Protein AF-A0A934K2W3-F1 (afdb_monomer)

Sequence (192 aa):
MRDPTRTVLVVTGRPHAWALLRDRLDPALLQVAWTLPASLESAVRAALPWALAGDVPTLPEGACEPMRGRLVAVHWVGAPSPGLPTQPRRHADWGDLLAALSNGLRACVGGLRLAPAHGLQLPGGRFMQQTAPLEALLGAHPEGLELEGSGNRPATTTRRLETLLAKTGAPVGVVREGRRLRLVERSDAGPG

Foldseek 3Di:
DDDFFAEEEEEEPDCVLQVVLQVQADLQRGHYHYDYLQCQQVVCVVPNHQEYEYADQEHPPCSQVVCAQAQHAYEYEDHDYPPHQWDYDYDVDSVRVSVLQNCLQQFAALNWHRHTRHFIQAPPRDTDHPCSRVSSQSSNPPQAIFGDDDSHDQVVSQVVNQVVVVVRPGQWHWDDDPRGIHIHRNDPPDPD

Radius of gyration: 16.25 Å; Cα contacts (8 Å, |Δi|>4): 383; chains: 1; bounding box: 40×36×53 Å

Nearest PDB structures (foldseek):
  5tw7-assembly3_F  TM=6.866E-01  e=3.349E-02  Neisseria gonorrhoeae
  5tw7-assembly3_C  TM=6.788E-01  e=6.562E-02  Neisseria gonorrhoeae
  2vxo-assembly1_B  TM=6.048E-01  e=2.519E-01  Homo sapiens
  8hx9-assembly1_B  TM=5.528E-01  e=1.856E-01  Streptomyces venezuelae
  3d8u-assembly1_A  TM=5.771E-01  e=8.051E-01  Vibrio parahaemolyticus

pLDDT: mean 89.83, std 11.37, range [35.78, 97.62]

Mean predicted aligned error: 4.81 Å

Organism: NCBI:txid3127016

Solvent-accessible surface area (backbone atoms only — not comparable to full-atom values): 10433 Å² total; per-residue (Å²): 136,84,83,72,59,32,24,37,37,28,34,42,95,54,70,65,62,46,51,55,47,51,76,69,51,63,70,62,47,30,46,66,44,74,36,43,54,91,43,35,39,63,51,42,71,76,48,73,49,39,25,41,37,35,58,46,67,67,60,55,88,69,38,42,54,88,44,58,55,45,64,43,38,34,39,21,30,59,60,69,32,78,76,53,42,23,61,61,47,70,24,89,38,72,66,56,45,45,50,50,52,52,48,10,62,65,34,68,50,45,57,35,30,65,25,66,28,52,33,31,26,29,59,92,76,44,78,44,72,94,33,60,60,58,50,22,33,43,40,29,47,83,82,25,47,34,63,36,72,85,66,42,53,59,69,61,55,48,52,52,50,48,60,53,40,67,73,57,75,40,47,45,44,75,48,73,62,88,54,30,39,30,69,41,61,49,76,80,80,65,89,126

Secondary structure (DSSP, 8-state):
-PPPPPEEEEE-S-HHHHHHHHHHS-TTT-EEEEE-GGGHHHHHHHS--SEEEE--S---TTTTGGGTTS--EEEEESSPPTT-SBPPEEESSHHHHHHHHHHHHH--BTTBEEPSSSSEEPGGG-EE-S-HHHHHHHHTTTT-EEBPSTT--HHHHHHHHHHHHHHH--SEEEEEETTEEEEEE-------

Structure (mmCIF, N/CA/C/O backbone):
data_AF-A0A934K2W3-F1
#
_entry.id   AF-A0A934K2W3-F1
#
loop_
_atom_site.group_PDB
_atom_site.id
_atom_site.type_symbol
_atom_site.label_atom_id
_atom_site.label_alt_id
_atom_site.label_comp_id
_atom_site.label_asym_id
_atom_site.label_entity_id
_atom_site.label_seq_id
_atom_site.pdbx_PDB_ins_code
_atom_site.Cartn_x
_atom_site.Cartn_y
_atom_site.Cartn_z
_atom_site.occupancy
_atom_site.B_iso_or_equiv
_atom_site.auth_seq_id
_atom_site.auth_comp_id
_atom_site.auth_asym_id
_atom_site.auth_atom_id
_atom_site.pdbx_PDB_model_num
ATOM 1 N N . MET A 1 1 ? 0.422 21.984 6.540 1.00 40.50 1 MET A N 1
ATOM 2 C CA . MET A 1 1 ? 1.025 21.106 5.513 1.00 40.50 1 MET A CA 1
ATOM 3 C C . MET A 1 1 ? 0.124 19.881 5.406 1.00 40.50 1 MET A C 1
ATOM 5 O O . MET A 1 1 ? -0.095 19.259 6.435 1.00 40.50 1 MET A O 1
ATOM 9 N N . ARG A 1 2 ? -0.528 19.639 4.257 1.00 45.50 2 ARG A N 1
ATOM 10 C CA . ARG A 1 2 ? -1.418 18.474 4.062 1.00 45.50 2 ARG A CA 1
ATOM 11 C C . ARG A 1 2 ? -0.566 17.205 4.016 1.00 45.50 2 ARG A C 1
ATOM 13 O O . ARG A 1 2 ? 0.465 17.216 3.350 1.00 45.50 2 ARG A O 1
ATOM 20 N N . ASP A 1 3 ? -1.000 16.150 4.693 1.00 57.03 3 ASP A N 1
ATOM 21 C CA . ASP A 1 3 ? -0.414 14.825 4.504 1.00 57.03 3 ASP A CA 1
ATOM 22 C C . ASP A 1 3 ? -0.674 14.373 3.049 1.00 57.03 3 ASP A C 1
ATOM 24 O O . ASP A 1 3 ? -1.771 14.599 2.518 1.00 57.03 3 ASP A O 1
ATOM 28 N N . PRO A 1 4 ? 0.333 13.813 2.357 1.00 72.88 4 PRO A N 1
ATOM 29 C CA . PRO A 1 4 ? 0.187 13.397 0.970 1.00 72.88 4 PRO A CA 1
ATOM 30 C C . PRO A 1 4 ? -0.765 12.200 0.860 1.00 72.88 4 PRO A C 1
ATOM 32 O O . PRO A 1 4 ? -0.759 11.303 1.703 1.00 72.88 4 PRO A O 1
ATOM 35 N N . THR A 1 5 ? -1.564 12.168 -0.208 1.00 85.81 5 THR A N 1
ATOM 36 C CA . THR A 1 5 ? -2.429 11.029 -0.545 1.00 85.81 5 THR A CA 1
ATOM 37 C C . THR A 1 5 ? -1.614 9.735 -0.629 1.00 85.81 5 THR A C 1
ATOM 39 O O . THR A 1 5 ? -0.527 9.709 -1.222 1.00 85.81 5 THR A O 1
ATOM 42 N N . ARG A 1 6 ? -2.146 8.639 -0.068 1.00 93.19 6 ARG A N 1
ATOM 43 C CA . ARG A 1 6 ? -1.561 7.299 -0.190 1.00 93.19 6 ARG A CA 1
ATOM 44 C C . ARG A 1 6 ? -1.270 6.990 -1.647 1.00 93.19 6 ARG A C 1
ATOM 46 O O . ARG A 1 6 ? -2.118 7.170 -2.515 1.00 93.19 6 ARG A O 1
ATOM 53 N N . THR A 1 7 ? -0.067 6.496 -1.901 1.00 95.25 7 THR A N 1
ATOM 54 C CA . THR A 1 7 ? 0.413 6.235 -3.257 1.00 95.25 7 THR A CA 1
ATOM 55 C C . THR A 1 7 ? 0.803 4.775 -3.411 1.00 95.25 7 THR A C 1
ATOM 57 O O . THR A 1 7 ? 1.581 4.263 -2.603 1.00 95.25 7 THR A O 1
ATOM 60 N N . VAL A 1 8 ? 0.299 4.126 -4.461 1.00 96.62 8 VAL A N 1
ATOM 61 C CA . VAL A 1 8 ? 0.884 2.890 -4.994 1.00 96.62 8 VAL A CA 1
ATOM 62 C C . VAL A 1 8 ? 1.888 3.298 -6.061 1.00 96.62 8 VAL A C 1
ATOM 64 O O . VAL A 1 8 ? 1.502 3.878 -7.075 1.00 96.62 8 VAL A O 1
ATOM 67 N N . LEU A 1 9 ? 3.172 3.035 -5.831 1.00 97.19 9 LEU A N 1
ATOM 68 C CA . LEU A 1 9 ? 4.214 3.277 -6.825 1.00 97.19 9 LEU A CA 1
ATOM 69 C C . LEU A 1 9 ? 4.454 1.997 -7.626 1.00 97.19 9 LEU A C 1
ATOM 71 O O . LEU A 1 9 ? 4.884 0.985 -7.073 1.00 97.19 9 LEU A O 1
ATOM 75 N N . VAL A 1 10 ? 4.172 2.051 -8.924 1.00 97.62 10 VAL A N 1
ATOM 76 C CA . VAL A 1 10 ? 4.346 0.937 -9.858 1.00 97.62 10 VAL A CA 1
ATOM 77 C C . VAL A 1 10 ? 5.714 1.045 -10.530 1.00 97.62 10 VAL A C 1
ATOM 79 O O . VAL A 1 10 ? 5.989 2.020 -11.227 1.00 97.62 10 VAL A O 1
ATOM 82 N N . VAL A 1 11 ? 6.560 0.036 -10.342 1.00 96.88 11 VAL A N 1
ATOM 83 C CA . VAL A 1 11 ? 7.907 -0.067 -10.911 1.00 96.88 11 VAL A CA 1
ATOM 84 C C . VAL A 1 11 ? 7.897 -1.106 -12.016 1.00 96.88 11 VAL A C 1
ATOM 86 O O . VAL A 1 11 ? 7.914 -2.309 -11.764 1.00 96.88 11 VAL A O 1
ATOM 89 N N . THR A 1 12 ? 7.840 -0.638 -13.255 1.00 95.25 12 THR A N 1
ATOM 90 C CA . THR A 1 12 ? 7.755 -1.521 -14.419 1.00 95.25 12 THR A CA 1
ATOM 91 C C . THR A 1 12 ? 8.248 -0.812 -15.672 1.00 95.25 12 THR A C 1
ATOM 93 O O . THR A 1 12 ? 8.092 0.401 -15.813 1.00 95.25 12 THR A O 1
ATOM 96 N N . GLY A 1 13 ? 8.808 -1.572 -16.613 1.00 92.50 13 GLY A N 1
ATOM 97 C CA . GLY A 1 13 ? 9.065 -1.083 -17.971 1.00 92.50 13 GLY A CA 1
ATOM 98 C C . GLY A 1 13 ? 7.812 -1.058 -18.858 1.00 92.50 13 GLY A C 1
ATOM 99 O O . GLY A 1 13 ? 7.869 -0.539 -19.969 1.00 92.50 13 GLY A O 1
ATOM 100 N N . ARG A 1 14 ? 6.686 -1.629 -18.401 1.00 88.31 14 ARG A N 1
ATOM 101 C CA . ARG A 1 14 ? 5.465 -1.823 -19.198 1.00 88.31 14 ARG A CA 1
ATOM 102 C C . ARG A 1 14 ? 4.327 -0.928 -18.685 1.00 88.31 14 ARG A C 1
ATOM 104 O O . ARG A 1 14 ? 3.708 -1.261 -17.674 1.00 88.31 14 ARG A O 1
ATOM 111 N N . PRO A 1 15 ? 3.967 0.165 -19.381 1.00 85.00 15 PRO A N 1
ATOM 112 C CA . PRO A 1 15 ? 3.008 1.148 -18.861 1.00 85.00 15 PRO A CA 1
ATOM 113 C C . PRO A 1 15 ? 1.581 0.598 -18.678 1.00 85.00 15 PRO A C 1
ATOM 115 O O . PRO A 1 15 ? 0.809 1.138 -17.887 1.00 85.00 15 PRO A O 1
ATOM 118 N N . HIS A 1 16 ? 1.222 -0.500 -19.354 1.00 91.25 16 HIS A N 1
ATOM 119 C CA . HIS A 1 16 ? -0.107 -1.115 -19.248 1.00 91.25 16 HIS A CA 1
ATOM 120 C C . HIS A 1 16 ? -0.455 -1.588 -17.831 1.00 91.25 16 HIS A C 1
ATOM 122 O O . HIS A 1 16 ? -1.612 -1.499 -17.428 1.00 91.25 16 HIS A O 1
ATOM 128 N N . ALA A 1 17 ? 0.533 -2.052 -17.062 1.00 90.12 17 ALA A N 1
ATOM 129 C CA . ALA A 1 17 ? 0.319 -2.486 -15.684 1.00 90.12 17 ALA A CA 1
ATOM 130 C C . ALA A 1 17 ? -0.097 -1.326 -14.772 1.00 90.12 17 ALA A C 1
ATOM 132 O O . ALA A 1 17 ? -1.031 -1.448 -13.981 1.00 90.12 17 ALA A O 1
ATOM 133 N N . TRP A 1 18 ? 0.554 -0.171 -14.927 1.00 94.44 18 TRP A N 1
ATOM 134 C CA . TRP A 1 18 ? 0.165 1.044 -14.220 1.00 94.44 18 TRP A CA 1
ATOM 135 C C . TRP A 1 18 ? -1.247 1.494 -14.606 1.00 94.44 18 TRP A C 1
ATOM 137 O O . TRP A 1 18 ? -2.049 1.780 -13.718 1.00 94.44 18 TRP A O 1
ATOM 147 N N . ALA A 1 19 ? -1.564 1.515 -15.906 1.00 95.25 19 ALA A N 1
ATOM 148 C CA . ALA A 1 19 ? -2.882 1.926 -16.386 1.00 95.25 19 ALA A CA 1
ATOM 149 C C . ALA A 1 19 ? -3.994 1.035 -15.808 1.00 95.25 19 ALA A C 1
ATOM 151 O O . ALA A 1 19 ? -4.977 1.551 -15.286 1.00 95.25 19 ALA A O 1
ATOM 152 N N . LEU A 1 20 ? -3.789 -0.289 -15.797 1.00 95.88 20 LEU A N 1
ATOM 153 C CA . LEU A 1 20 ? -4.718 -1.241 -15.186 1.00 95.88 20 LEU A CA 1
ATOM 154 C C . LEU A 1 20 ? -5.008 -0.902 -13.718 1.00 95.88 20 LEU A C 1
ATOM 156 O O . LEU A 1 20 ? -6.169 -0.864 -13.319 1.00 95.88 20 LEU A O 1
ATOM 160 N N . LEU A 1 21 ? -3.969 -0.667 -12.912 1.00 96.62 21 LEU A N 1
ATOM 161 C CA . LEU A 1 21 ? -4.146 -0.355 -11.493 1.00 96.62 21 LEU A CA 1
ATOM 162 C C . LEU A 1 21 ? -4.827 1.000 -11.295 1.00 96.62 21 LEU A C 1
ATOM 164 O O . LEU A 1 21 ? -5.758 1.104 -10.500 1.00 96.62 21 LEU A O 1
ATOM 168 N N . ARG A 1 22 ? -4.397 2.024 -12.037 1.00 96.62 22 ARG A N 1
ATOM 169 C CA . ARG A 1 22 ? -4.975 3.371 -11.973 1.00 96.62 22 ARG A CA 1
ATOM 170 C C . ARG A 1 22 ? -6.466 3.372 -12.309 1.00 96.62 22 ARG A C 1
ATOM 172 O O . ARG A 1 22 ? -7.227 4.058 -11.640 1.00 96.62 22 ARG A O 1
ATOM 179 N N . ASP A 1 23 ? -6.873 2.612 -13.321 1.00 96.69 23 ASP A N 1
ATOM 180 C CA . ASP A 1 23 ? -8.251 2.625 -13.823 1.00 96.69 23 ASP A CA 1
ATOM 181 C C . ASP A 1 23 ? -9.206 1.772 -12.966 1.00 96.69 23 ASP A C 1
ATOM 183 O O . ASP A 1 23 ? -10.426 1.866 -13.112 1.00 96.69 23 ASP A O 1
ATOM 187 N N . ARG A 1 24 ? -8.674 0.906 -12.092 1.00 97.00 24 ARG A N 1
ATOM 188 C CA . ARG A 1 24 ? -9.465 -0.073 -11.326 1.00 97.00 24 ARG A CA 1
ATOM 189 C C . ARG A 1 24 ? -9.443 0.131 -9.815 1.00 97.00 24 ARG A C 1
ATOM 191 O O . ARG A 1 24 ? -10.373 -0.321 -9.149 1.00 97.00 24 ARG A O 1
ATOM 198 N N . LEU A 1 25 ? -8.405 0.760 -9.267 1.00 95.94 25 LEU A N 1
ATOM 199 C CA . LEU A 1 25 ? -8.335 1.088 -7.843 1.00 95.94 25 LEU A CA 1
ATOM 200 C C . LEU A 1 25 ? -9.143 2.355 -7.546 1.00 95.94 25 LEU A C 1
ATOM 202 O O . LEU A 1 25 ? -9.253 3.241 -8.386 1.00 95.94 25 LEU A O 1
ATOM 206 N N . ASP A 1 26 ? -9.704 2.435 -6.340 1.00 93.56 26 ASP A N 1
ATOM 207 C CA . ASP A 1 26 ? -10.552 3.557 -5.937 1.00 93.56 26 ASP A CA 1
ATOM 208 C C . ASP A 1 26 ? -9.725 4.855 -5.786 1.00 93.56 26 ASP A C 1
ATOM 210 O O . ASP A 1 26 ? -8.908 4.953 -4.856 1.00 93.56 26 ASP A O 1
ATOM 214 N N . PRO A 1 27 ? -9.938 5.873 -6.646 1.00 92.44 27 PRO A N 1
ATOM 215 C CA . PRO A 1 27 ? -9.183 7.123 -6.595 1.00 92.44 27 PRO A CA 1
ATOM 216 C C . PRO A 1 27 ? -9.503 7.969 -5.354 1.00 92.44 27 PRO A C 1
ATOM 218 O O . PRO A 1 27 ? -8.744 8.883 -5.025 1.00 92.44 27 PRO A O 1
ATOM 221 N N . ALA A 1 28 ? -10.594 7.681 -4.635 1.00 91.56 28 ALA A N 1
ATOM 222 C CA . ALA A 1 28 ? -10.882 8.329 -3.359 1.00 91.56 28 ALA A CA 1
ATOM 223 C C . ALA A 1 28 ? -9.950 7.839 -2.239 1.00 91.56 28 ALA A C 1
ATOM 225 O O . ALA A 1 28 ? -9.746 8.549 -1.251 1.00 91.56 28 ALA A O 1
ATOM 226 N N . LEU A 1 29 ? -9.373 6.638 -2.367 1.00 92.38 29 LEU A N 1
ATOM 227 C CA . LEU A 1 29 ? -8.530 6.028 -1.336 1.00 92.38 29 LEU A CA 1
ATOM 228 C C . LEU A 1 29 ? -7.034 6.176 -1.604 1.00 92.38 29 LEU A C 1
ATOM 230 O O . LEU A 1 29 ? -6.266 6.188 -0.638 1.00 92.38 29 LEU A O 1
ATOM 234 N N . LEU A 1 30 ? -6.609 6.242 -2.864 1.00 94.44 30 LEU A N 1
ATOM 235 C CA . LEU A 1 30 ? -5.197 6.337 -3.223 1.00 94.44 30 LEU A CA 1
ATOM 236 C C . LEU A 1 30 ? -4.984 6.950 -4.605 1.00 94.44 30 LEU A C 1
ATOM 238 O O . LEU A 1 30 ? -5.900 7.061 -5.411 1.00 94.44 30 LEU A O 1
ATOM 242 N N . GLN A 1 31 ? -3.727 7.268 -4.889 1.00 95.38 31 GLN A N 1
ATOM 243 C CA . GLN A 1 31 ? -3.235 7.542 -6.234 1.00 95.38 31 GLN A CA 1
ATOM 244 C C . GLN A 1 31 ? -2.274 6.442 -6.699 1.00 95.38 31 GLN A C 1
ATOM 246 O O . GLN A 1 31 ? -1.562 5.834 -5.894 1.00 95.38 31 GLN A O 1
ATOM 251 N N . VAL A 1 32 ? -2.226 6.206 -8.009 1.00 96.44 32 VAL A N 1
ATOM 252 C CA . VAL A 1 32 ? -1.299 5.251 -8.627 1.00 96.44 32 VAL A CA 1
ATOM 253 C C . VAL A 1 32 ? -0.259 6.021 -9.434 1.00 96.44 32 VAL A C 1
ATOM 255 O O . VAL A 1 32 ? -0.579 6.661 -10.437 1.00 96.44 32 VAL A O 1
ATOM 258 N N . ALA A 1 33 ? 0.994 5.948 -9.000 1.00 95.94 33 ALA A N 1
ATOM 259 C CA . ALA A 1 33 ? 2.140 6.531 -9.686 1.00 95.94 33 ALA A CA 1
ATOM 260 C C . ALA A 1 33 ? 2.928 5.444 -10.426 1.00 95.94 33 ALA A C 1
ATOM 262 O O . ALA A 1 33 ? 2.849 4.264 -10.088 1.00 95.94 33 ALA A O 1
ATOM 263 N N . TRP A 1 34 ? 3.713 5.843 -11.421 1.00 96.19 34 TRP A N 1
ATOM 264 C CA . TRP A 1 34 ? 4.578 4.946 -12.182 1.00 96.19 34 TRP A CA 1
ATOM 265 C C . TRP A 1 34 ? 5.999 5.488 -12.231 1.00 96.19 34 TRP A C 1
ATOM 267 O O . TRP A 1 34 ? 6.211 6.699 -12.280 1.00 96.19 34 TRP A O 1
ATOM 277 N N . THR A 1 35 ? 6.966 4.578 -12.212 1.00 96.44 35 THR A N 1
ATOM 278 C CA . THR A 1 35 ? 8.374 4.891 -12.418 1.00 96.44 35 THR A CA 1
ATOM 279 C C . THR A 1 35 ? 9.081 3.753 -13.146 1.00 96.44 35 THR A C 1
ATOM 281 O O . THR A 1 35 ? 8.695 2.582 -13.061 1.00 96.44 35 THR A O 1
ATOM 284 N N . LEU A 1 36 ? 10.152 4.104 -13.852 1.00 95.94 36 LEU A N 1
ATOM 285 C CA . LEU A 1 36 ? 11.102 3.132 -14.378 1.00 95.94 36 LEU A CA 1
ATOM 286 C C . LEU A 1 36 ? 12.000 2.618 -13.239 1.00 95.94 36 LEU A C 1
ATOM 288 O O . LEU A 1 36 ? 12.274 3.370 -12.301 1.00 95.94 36 LEU A O 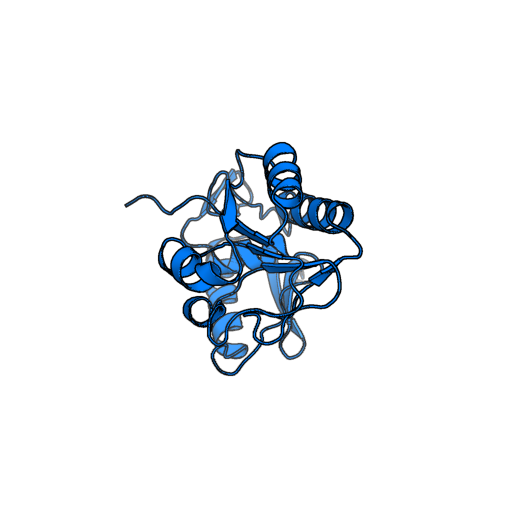1
ATOM 292 N N . PRO A 1 37 ? 12.540 1.386 -13.322 1.00 94.56 37 PRO A N 1
ATOM 293 C CA . PRO A 1 37 ? 13.440 0.845 -12.297 1.00 94.56 37 PRO A CA 1
ATOM 294 C C . PRO A 1 37 ? 14.620 1.766 -11.972 1.00 94.56 37 PRO A C 1
ATOM 296 O O . PRO A 1 37 ? 14.933 1.980 -10.805 1.00 94.56 37 PRO A O 1
ATOM 299 N N . ALA A 1 38 ? 15.218 2.373 -13.002 1.00 95.00 38 ALA A N 1
ATOM 300 C CA . ALA A 1 38 ? 16.332 3.314 -12.872 1.00 95.00 38 ALA A CA 1
ATOM 301 C C . ALA A 1 38 ? 15.964 4.617 -12.136 1.00 95.00 38 ALA A C 1
ATOM 303 O O . ALA A 1 38 ? 16.840 5.301 -11.621 1.00 95.00 38 ALA A O 1
ATOM 304 N N . SER A 1 39 ? 14.677 4.961 -12.074 1.00 95.94 39 SER A N 1
ATOM 305 C CA . SER A 1 39 ? 14.164 6.188 -11.455 1.00 95.94 39 SER A CA 1
ATOM 306 C C . SER A 1 39 ? 13.455 5.925 -10.122 1.00 95.94 39 SER A C 1
ATOM 308 O O . SER A 1 39 ? 12.853 6.840 -9.554 1.00 95.94 39 SER A O 1
ATOM 310 N N . LEU A 1 40 ? 13.501 4.686 -9.613 1.00 95.69 40 LEU A N 1
ATOM 311 C CA . LEU A 1 40 ? 12.814 4.295 -8.383 1.00 95.69 40 LEU A CA 1
ATOM 312 C C . LEU A 1 40 ? 13.284 5.118 -7.179 1.00 95.69 40 LEU A C 1
ATOM 314 O O . LEU A 1 40 ? 12.452 5.668 -6.460 1.00 95.69 40 LEU A O 1
ATOM 318 N N . GLU A 1 41 ? 14.596 5.249 -6.979 1.00 95.50 41 GLU A N 1
ATOM 319 C CA . GLU A 1 41 ? 15.132 5.969 -5.820 1.00 95.50 41 GLU A CA 1
ATOM 320 C C . GLU A 1 41 ? 14.646 7.425 -5.789 1.00 95.50 41 GLU A C 1
ATOM 322 O O . GLU A 1 41 ? 14.119 7.895 -4.778 1.00 95.50 41 GLU A O 1
ATOM 327 N N . SER A 1 42 ? 14.765 8.131 -6.917 1.00 94.62 42 SER A N 1
ATOM 328 C CA . SER A 1 42 ? 14.325 9.521 -7.048 1.00 94.62 42 SER A CA 1
ATOM 329 C C . SER A 1 42 ? 12.820 9.668 -6.817 1.00 94.62 42 SER A C 1
ATOM 331 O O . SER A 1 42 ? 12.403 10.578 -6.101 1.00 94.62 42 SER A O 1
ATOM 333 N N . ALA A 1 43 ? 12.006 8.755 -7.360 1.00 94.44 43 ALA A N 1
ATOM 334 C CA . ALA A 1 43 ? 10.556 8.765 -7.170 1.00 94.44 43 ALA A CA 1
ATOM 335 C C . ALA A 1 43 ? 10.170 8.593 -5.691 1.00 94.44 43 ALA A C 1
ATOM 337 O O . ALA A 1 43 ? 9.347 9.342 -5.167 1.00 94.44 43 ALA A O 1
ATOM 338 N N . VAL A 1 44 ? 10.816 7.655 -4.996 1.00 93.56 44 VAL A N 1
ATOM 339 C CA . VAL A 1 44 ? 10.578 7.384 -3.571 1.00 93.56 44 VAL A CA 1
ATOM 340 C C . VAL A 1 44 ? 11.030 8.555 -2.692 1.00 93.56 44 VAL A C 1
ATOM 342 O O . VAL A 1 44 ? 10.363 8.875 -1.706 1.00 93.56 44 VAL A O 1
ATOM 345 N N . ARG A 1 45 ? 12.145 9.218 -3.033 1.00 91.94 45 ARG A N 1
ATOM 346 C CA . ARG A 1 45 ? 12.607 10.422 -2.318 1.00 91.94 45 ARG A CA 1
ATOM 347 C C . ARG A 1 45 ? 11.647 11.597 -2.477 1.00 91.94 45 ARG A C 1
ATOM 349 O O . ARG A 1 45 ? 11.494 12.365 -1.532 1.00 91.94 45 ARG A O 1
ATOM 356 N N . ALA A 1 46 ? 11.013 11.731 -3.642 1.00 90.62 46 ALA A N 1
ATOM 357 C CA . ALA A 1 46 ? 10.029 12.780 -3.889 1.00 90.62 46 ALA A CA 1
ATOM 358 C C . ALA A 1 46 ? 8.738 12.551 -3.089 1.00 90.62 46 ALA A C 1
ATOM 360 O O . ALA A 1 46 ? 8.212 13.481 -2.478 1.00 90.62 46 ALA A O 1
ATOM 361 N N . ALA A 1 47 ? 8.243 11.312 -3.065 1.00 88.38 47 ALA A N 1
ATOM 362 C CA . ALA A 1 47 ? 7.077 10.937 -2.280 1.00 88.38 47 ALA A CA 1
ATOM 363 C C . ALA A 1 47 ? 7.163 9.469 -1.860 1.00 88.38 47 ALA A C 1
ATOM 365 O O . ALA A 1 47 ? 7.255 8.564 -2.690 1.00 88.38 47 ALA A O 1
ATOM 366 N N . LEU A 1 48 ? 7.085 9.227 -0.552 1.00 89.44 48 LEU A N 1
ATOM 367 C CA . LEU A 1 48 ? 7.159 7.872 -0.027 1.00 89.44 48 LEU A CA 1
ATOM 368 C C . LEU A 1 48 ? 5.864 7.108 -0.316 1.00 89.44 48 LEU A C 1
ATOM 370 O O . LEU A 1 48 ? 4.788 7.571 0.076 1.00 89.44 48 LEU A O 1
ATOM 374 N N . PRO A 1 49 ? 5.950 5.934 -0.963 1.00 94.12 49 PRO A N 1
ATOM 375 C CA . PRO A 1 49 ? 4.768 5.163 -1.288 1.00 94.12 49 PRO A CA 1
ATOM 376 C C . PRO A 1 49 ? 4.186 4.483 -0.049 1.00 94.12 49 PRO A C 1
ATOM 378 O O . PRO A 1 49 ? 4.897 4.093 0.878 1.00 94.12 49 PRO A O 1
ATOM 381 N N . TRP A 1 50 ? 2.871 4.296 -0.076 1.00 93.81 50 TRP A N 1
ATOM 382 C CA . TRP A 1 50 ? 2.162 3.411 0.845 1.00 93.81 50 TRP A CA 1
ATOM 383 C C . TRP A 1 50 ? 2.350 1.942 0.439 1.00 93.81 50 TRP A C 1
ATOM 385 O O . TRP A 1 50 ? 2.568 1.081 1.294 1.00 93.81 50 TRP A O 1
ATOM 395 N N . ALA A 1 51 ? 2.339 1.678 -0.872 1.00 95.69 51 ALA A N 1
ATOM 396 C CA . ALA A 1 51 ? 2.649 0.373 -1.436 1.00 95.69 51 ALA A CA 1
ATOM 397 C C . ALA A 1 51 ? 3.557 0.482 -2.664 1.00 95.69 51 ALA A C 1
ATOM 399 O O . ALA A 1 51 ? 3.470 1.432 -3.444 1.00 95.69 51 ALA A O 1
ATOM 400 N N . LEU A 1 52 ? 4.406 -0.523 -2.845 1.00 96.38 52 LEU A N 1
ATOM 401 C CA . LEU A 1 52 ? 5.251 -0.708 -4.013 1.00 96.38 52 LEU A CA 1
ATOM 402 C C . LEU A 1 52 ? 4.723 -1.906 -4.804 1.00 96.38 52 LEU A C 1
ATOM 404 O O . LEU A 1 52 ? 4.549 -2.983 -4.239 1.00 96.38 52 LEU A O 1
ATOM 408 N N . ALA A 1 53 ? 4.485 -1.725 -6.098 1.00 97.25 53 ALA A N 1
ATOM 409 C CA . ALA A 1 53 ? 4.093 -2.795 -7.008 1.00 97.25 53 ALA A CA 1
ATOM 410 C C . ALA A 1 53 ? 5.128 -2.914 -8.127 1.00 97.25 53 ALA A C 1
ATOM 412 O O . ALA A 1 53 ? 5.567 -1.893 -8.648 1.00 97.25 53 ALA A O 1
ATOM 413 N N . GLY A 1 54 ? 5.516 -4.117 -8.535 1.00 97.00 54 GLY A N 1
ATOM 414 C CA . GLY A 1 54 ? 6.478 -4.267 -9.625 1.00 97.00 54 GLY A CA 1
ATOM 415 C C . GLY A 1 54 ? 6.510 -5.654 -10.241 1.00 97.00 54 GLY A C 1
ATOM 416 O O . GLY A 1 54 ? 5.894 -6.592 -9.745 1.00 97.00 54 GLY A O 1
ATOM 417 N N . ASP A 1 55 ? 7.224 -5.763 -11.352 1.00 96.25 55 ASP A N 1
ATOM 418 C CA . ASP A 1 55 ? 7.416 -7.007 -12.106 1.00 96.25 55 ASP A CA 1
ATOM 419 C C . ASP A 1 55 ? 8.853 -7.171 -12.614 1.00 96.25 55 ASP A C 1
ATOM 421 O O . ASP A 1 55 ? 9.134 -8.025 -13.456 1.00 96.25 55 ASP A O 1
ATOM 425 N N . VAL A 1 56 ? 9.769 -6.328 -12.135 1.00 94.62 56 VAL A N 1
ATOM 426 C CA . VAL A 1 56 ? 11.143 -6.307 -12.631 1.00 94.62 56 VAL A CA 1
ATOM 427 C C . VAL A 1 56 ? 12.017 -7.295 -11.857 1.00 94.62 56 VAL A C 1
ATOM 429 O O . VAL A 1 56 ? 11.933 -7.358 -10.630 1.00 94.62 56 VAL A O 1
ATOM 432 N N . PRO A 1 57 ? 12.852 -8.093 -12.544 1.00 90.44 57 PRO A N 1
ATOM 433 C CA . PRO A 1 57 ? 13.645 -9.135 -11.892 1.00 90.44 57 PRO A CA 1
ATOM 434 C C . PRO A 1 57 ? 14.782 -8.554 -11.045 1.00 90.44 57 PRO A C 1
ATOM 436 O O . PRO A 1 57 ? 15.236 -9.187 -10.095 1.00 90.44 57 PRO A O 1
ATOM 439 N N . THR A 1 58 ? 15.243 -7.352 -11.388 1.00 91.69 58 THR A N 1
ATOM 440 C CA . THR A 1 58 ? 16.336 -6.660 -10.712 1.00 91.69 58 THR A CA 1
ATOM 441 C C . THR A 1 58 ? 16.044 -5.168 -10.619 1.00 91.69 58 THR A C 1
ATOM 443 O O . THR A 1 58 ? 15.560 -4.537 -11.563 1.00 91.69 58 THR A O 1
ATOM 446 N N . LEU A 1 59 ? 16.343 -4.602 -9.456 1.00 93.19 59 LEU A N 1
ATOM 447 C CA . LEU A 1 59 ? 16.359 -3.169 -9.199 1.00 93.19 59 LEU A CA 1
ATOM 448 C C . LEU A 1 59 ? 17.807 -2.681 -9.081 1.00 93.19 59 LEU A C 1
ATOM 450 O O . LEU A 1 59 ? 18.678 -3.469 -8.702 1.00 93.19 59 LEU A O 1
ATOM 454 N N . PRO A 1 60 ? 18.075 -1.394 -9.370 1.00 93.06 60 PRO A N 1
ATOM 455 C CA . PRO A 1 60 ? 19.369 -0.800 -9.064 1.00 93.06 60 PRO A CA 1
ATOM 456 C C . PRO A 1 60 ? 19.718 -0.964 -7.582 1.00 93.06 60 PRO A C 1
ATOM 458 O O . PRO A 1 60 ? 18.843 -0.904 -6.711 1.00 93.06 60 PRO A O 1
ATOM 461 N N . GLU A 1 61 ? 21.004 -1.146 -7.292 1.00 89.94 61 GLU A N 1
ATOM 462 C CA . GLU A 1 61 ? 21.489 -1.197 -5.915 1.00 89.94 61 GLU A CA 1
ATOM 463 C C . GLU A 1 61 ? 21.095 0.086 -5.167 1.00 89.94 61 GLU A C 1
ATOM 465 O O . GLU A 1 61 ? 21.175 1.187 -5.705 1.00 89.94 61 GLU A O 1
ATOM 470 N N . GLY A 1 62 ? 20.602 -0.056 -3.936 1.00 88.88 62 GLY A N 1
ATOM 471 C CA . GLY A 1 62 ? 20.161 1.085 -3.130 1.00 88.88 62 GLY A CA 1
ATOM 472 C C . GLY A 1 62 ? 18.842 1.734 -3.572 1.00 88.88 62 GLY A C 1
ATOM 473 O O . GLY A 1 62 ? 18.375 2.647 -2.896 1.00 88.88 62 GLY A O 1
ATOM 474 N N . ALA A 1 63 ? 18.164 1.250 -4.620 1.00 92.25 63 ALA A N 1
ATOM 475 C CA . ALA A 1 63 ? 16.931 1.884 -5.104 1.00 92.25 63 ALA A CA 1
ATOM 476 C C . ALA A 1 63 ? 15.809 1.949 -4.046 1.00 92.25 63 ALA A C 1
ATOM 478 O O . ALA A 1 63 ? 14.996 2.875 -4.039 1.00 92.25 63 ALA A O 1
ATOM 479 N N . CYS A 1 64 ? 15.773 0.982 -3.125 1.00 92.50 64 CYS A N 1
ATOM 480 C CA . CYS A 1 64 ? 14.813 0.932 -2.018 1.00 92.50 64 CYS A CA 1
ATOM 481 C C . CYS A 1 64 ? 15.331 1.553 -0.711 1.00 92.50 64 CYS A C 1
ATOM 483 O O . CYS A 1 64 ? 14.614 1.549 0.292 1.00 92.50 64 CYS A O 1
ATOM 485 N N . GLU A 1 65 ? 16.539 2.118 -0.712 1.00 90.19 65 GLU A N 1
ATOM 486 C CA . GLU A 1 65 ? 17.181 2.698 0.467 1.00 90.19 65 GLU A CA 1
ATOM 487 C C . GLU A 1 65 ? 16.316 3.718 1.219 1.00 90.19 65 GLU A C 1
ATOM 489 O O . GLU A 1 65 ? 16.213 3.621 2.446 1.00 90.19 65 GLU A O 1
ATOM 494 N N . PRO A 1 66 ? 15.608 4.648 0.544 1.00 91.50 66 PRO A N 1
ATOM 495 C CA . PRO A 1 66 ? 14.804 5.639 1.255 1.00 91.50 66 PRO A CA 1
ATOM 496 C C . PRO A 1 66 ? 13.579 5.042 1.980 1.00 91.50 66 PRO A C 1
ATOM 498 O O . PRO A 1 66 ? 12.978 5.708 2.825 1.00 91.50 66 PRO A O 1
ATOM 501 N N . MET A 1 67 ? 13.203 3.791 1.678 1.00 90.62 67 MET A N 1
ATOM 502 C CA . MET A 1 67 ? 12.129 3.053 2.363 1.00 90.62 67 MET A CA 1
ATOM 503 C C . MET A 1 67 ? 12.638 2.196 3.528 1.00 90.62 67 MET A C 1
ATOM 505 O O . MET A 1 67 ? 11.830 1.589 4.236 1.00 90.62 67 MET A O 1
ATOM 509 N N . ARG A 1 68 ? 13.954 2.135 3.763 1.00 86.62 68 ARG A N 1
ATOM 510 C CA . ARG A 1 68 ? 14.528 1.326 4.841 1.00 86.62 68 ARG A CA 1
ATOM 511 C C . ARG A 1 68 ? 13.925 1.715 6.195 1.00 86.62 68 ARG A C 1
ATOM 513 O O . ARG A 1 68 ? 13.833 2.890 6.544 1.00 86.62 68 ARG A O 1
ATOM 520 N N . GLY A 1 69 ? 13.529 0.713 6.980 1.00 82.81 69 GLY A N 1
ATOM 521 C CA . GLY A 1 69 ? 12.954 0.941 8.311 1.00 82.81 69 GLY A CA 1
ATOM 522 C C . GLY A 1 69 ? 11.472 1.348 8.308 1.00 82.81 69 GLY A C 1
ATOM 523 O O . GLY A 1 69 ? 10.932 1.710 9.356 1.00 82.81 69 GLY A O 1
ATOM 524 N N . ARG A 1 70 ? 10.807 1.341 7.144 1.00 85.56 70 ARG A N 1
ATOM 525 C CA . ARG A 1 70 ? 9.386 1.688 7.010 1.00 85.56 70 ARG A CA 1
ATOM 526 C C . ARG A 1 70 ? 8.538 0.460 6.705 1.00 85.56 70 ARG A C 1
ATOM 528 O O . ARG A 1 70 ? 8.999 -0.500 6.096 1.00 85.56 70 ARG A O 1
ATOM 535 N N . LEU A 1 71 ? 7.276 0.522 7.126 1.00 90.25 71 LEU A N 1
ATOM 536 C CA . LEU A 1 71 ? 6.249 -0.410 6.678 1.00 90.25 71 LEU A CA 1
ATOM 537 C C . LEU A 1 71 ? 5.707 0.084 5.342 1.00 90.25 71 LEU A C 1
ATOM 539 O O . LEU A 1 71 ? 5.053 1.122 5.287 1.00 90.25 71 LEU A O 1
ATOM 543 N N . VAL A 1 72 ? 6.020 -0.663 4.292 1.00 92.31 72 VAL A N 1
ATOM 544 C CA . VAL A 1 72 ? 5.513 -0.469 2.934 1.00 92.31 72 VAL A CA 1
ATOM 545 C C . VAL A 1 72 ? 4.978 -1.822 2.487 1.00 92.31 72 VAL A C 1
ATOM 547 O O . VAL A 1 72 ? 5.666 -2.833 2.658 1.00 92.31 72 VAL A O 1
ATOM 550 N N . ALA A 1 73 ? 3.759 -1.861 1.955 1.00 94.19 73 ALA A N 1
ATOM 551 C CA . ALA A 1 73 ? 3.239 -3.085 1.354 1.00 94.19 73 ALA A CA 1
ATOM 552 C C . ALA A 1 73 ? 3.938 -3.311 0.010 1.00 94.19 73 ALA A C 1
ATOM 554 O O . ALA A 1 73 ? 3.901 -2.439 -0.855 1.00 94.19 73 ALA A O 1
ATOM 555 N N . VAL A 1 74 ? 4.611 -4.447 -0.163 1.00 95.56 74 VAL A N 1
ATOM 556 C CA . VAL A 1 74 ? 5.330 -4.759 -1.404 1.00 95.56 74 VAL A CA 1
ATOM 557 C C . VAL A 1 74 ? 4.620 -5.901 -2.112 1.00 95.56 74 VAL A C 1
ATOM 559 O O . VAL A 1 74 ? 4.485 -6.994 -1.568 1.00 95.56 74 VAL A O 1
ATOM 562 N N . HIS A 1 75 ? 4.185 -5.640 -3.338 1.00 97.12 75 HIS A N 1
ATOM 563 C CA . HIS A 1 75 ? 3.522 -6.593 -4.214 1.00 97.12 75 HIS A CA 1
ATOM 564 C C . HIS A 1 75 ? 4.372 -6.803 -5.462 1.00 97.12 75 HIS A C 1
ATOM 566 O O . HIS A 1 75 ? 4.804 -5.838 -6.092 1.00 97.12 75 HIS A O 1
ATOM 572 N N . TRP A 1 76 ? 4.618 -8.054 -5.837 1.00 97.31 76 TRP A N 1
ATOM 573 C CA . TRP A 1 76 ? 5.484 -8.355 -6.971 1.00 97.31 76 TRP A CA 1
ATOM 574 C C . TRP A 1 76 ? 4.910 -9.438 -7.865 1.00 97.31 76 TRP A C 1
ATOM 576 O O . TRP A 1 76 ? 4.562 -10.516 -7.389 1.00 97.31 76 TRP A O 1
ATOM 586 N N . VAL A 1 77 ? 4.852 -9.176 -9.166 1.00 96.75 77 VAL A N 1
ATOM 587 C CA . VAL A 1 77 ? 4.488 -10.179 -10.166 1.00 96.75 77 VAL A CA 1
ATOM 588 C C . VAL A 1 77 ? 5.731 -10.995 -10.514 1.00 96.75 77 VAL A C 1
ATOM 590 O O . VAL A 1 77 ? 6.765 -10.447 -10.895 1.00 96.75 77 VAL A O 1
ATOM 593 N N . GLY A 1 78 ? 5.643 -12.318 -10.377 1.00 93.50 78 GLY A N 1
ATOM 594 C CA . GLY A 1 78 ? 6.742 -13.230 -10.694 1.00 93.50 78 GLY A CA 1
ATOM 595 C C . GLY A 1 78 ? 7.851 -13.290 -9.632 1.00 93.50 78 GLY A C 1
ATOM 596 O O . GLY A 1 78 ? 7.608 -13.533 -8.443 1.00 93.50 78 GLY A O 1
ATOM 597 N N . ALA A 1 79 ? 9.110 -13.204 -10.068 1.00 91.88 79 ALA A N 1
ATOM 598 C CA . ALA A 1 79 ? 10.275 -13.277 -9.186 1.00 91.88 79 ALA A CA 1
ATOM 599 C C . ALA A 1 79 ? 10.584 -11.899 -8.574 1.00 91.88 79 ALA A C 1
ATOM 601 O O . ALA A 1 79 ? 10.841 -10.963 -9.330 1.00 91.88 79 ALA A O 1
ATOM 602 N N . PRO A 1 80 ? 10.549 -11.750 -7.235 1.00 91.62 80 PRO A N 1
ATOM 603 C CA . PRO A 1 80 ? 10.874 -10.489 -6.593 1.00 91.62 80 PRO A CA 1
ATOM 604 C C . PRO A 1 80 ? 12.341 -10.126 -6.758 1.00 91.62 80 PRO A C 1
ATOM 606 O O . PRO A 1 80 ? 13.216 -10.975 -6.588 1.00 91.62 80 PRO A O 1
ATOM 609 N N . SER A 1 81 ? 12.594 -8.844 -7.016 1.00 88.94 81 SER A N 1
ATOM 610 C CA . SER A 1 81 ? 13.946 -8.299 -6.945 1.00 88.94 81 SER A CA 1
ATOM 611 C C . SER A 1 81 ? 14.492 -8.431 -5.517 1.00 88.94 81 SER A C 1
ATOM 613 O O . SER A 1 81 ? 13.758 -8.175 -4.557 1.00 88.94 81 SER A O 1
ATOM 615 N N . PRO A 1 82 ? 15.781 -8.762 -5.335 1.00 88.94 82 PRO A N 1
ATOM 616 C CA . PRO A 1 82 ? 16.423 -8.635 -4.032 1.00 88.94 82 PRO A CA 1
ATOM 617 C C . PRO A 1 82 ? 16.424 -7.170 -3.560 1.00 88.94 82 PRO A C 1
ATOM 619 O O . PRO A 1 82 ? 16.330 -6.242 -4.367 1.00 88.94 82 PRO A O 1
ATOM 622 N N . GLY A 1 83 ? 16.544 -6.964 -2.243 1.00 87.31 83 GLY A N 1
ATOM 623 C CA . GLY A 1 83 ? 16.699 -5.631 -1.641 1.00 87.31 83 GLY A CA 1
ATOM 624 C C . GLY A 1 83 ? 15.406 -4.832 -1.425 1.00 87.31 83 GLY A C 1
ATOM 625 O O . GLY A 1 83 ? 15.478 -3.644 -1.113 1.00 87.31 83 GLY A O 1
ATOM 626 N N . LEU A 1 84 ? 14.233 -5.456 -1.573 1.00 90.88 84 LEU A N 1
ATOM 627 C CA . LEU A 1 84 ? 12.934 -4.832 -1.286 1.00 90.88 84 LEU A CA 1
ATOM 628 C C . LEU A 1 84 ? 12.774 -4.509 0.220 1.00 90.88 84 LEU A C 1
ATOM 630 O O . LEU A 1 84 ? 13.346 -5.199 1.065 1.00 90.88 84 LEU A O 1
ATOM 634 N N . PRO A 1 85 ? 12.012 -3.456 0.589 1.00 88.00 85 PRO A N 1
ATOM 635 C CA . PRO A 1 85 ? 11.976 -2.942 1.967 1.00 88.00 85 PRO A CA 1
ATOM 636 C C . PRO A 1 85 ? 11.232 -3.846 2.967 1.00 88.00 85 PRO A C 1
ATOM 638 O O . PRO A 1 85 ? 11.454 -3.755 4.177 1.00 88.00 85 PRO A O 1
ATOM 641 N N . THR A 1 86 ? 10.339 -4.698 2.471 1.00 89.94 86 THR A N 1
ATOM 642 C CA . THR A 1 86 ? 9.603 -5.732 3.208 1.00 89.94 86 THR A CA 1
ATOM 643 C C . THR A 1 86 ? 9.518 -6.977 2.331 1.00 89.94 86 THR A C 1
ATOM 645 O O . THR A 1 86 ? 9.723 -6.892 1.114 1.00 89.94 86 THR A O 1
ATOM 648 N N . GLN A 1 87 ? 9.221 -8.128 2.939 1.00 91.12 87 GLN A N 1
ATOM 649 C CA . GLN A 1 87 ? 9.039 -9.368 2.191 1.00 91.12 87 GLN A CA 1
ATOM 650 C C . GLN A 1 87 ? 7.894 -9.171 1.181 1.00 91.12 87 GLN A C 1
ATOM 652 O O . GLN A 1 87 ? 6.768 -8.860 1.585 1.00 91.12 87 GLN A O 1
ATOM 657 N N . PRO A 1 88 ? 8.148 -9.344 -0.124 1.00 93.81 88 PRO A N 1
ATOM 658 C CA . PRO A 1 88 ? 7.141 -9.114 -1.144 1.00 93.81 88 PRO A CA 1
ATOM 659 C C . PRO A 1 88 ? 6.065 -10.198 -1.116 1.00 93.81 88 PRO A C 1
ATOM 661 O O . PRO A 1 88 ? 6.366 -11.397 -1.099 1.00 93.81 88 PRO A O 1
ATOM 664 N N . ARG A 1 89 ? 4.801 -9.785 -1.228 1.00 94.69 89 ARG A N 1
ATOM 665 C CA . ARG A 1 89 ? 3.719 -10.681 -1.636 1.00 94.69 89 ARG A CA 1
ATOM 666 C C . ARG A 1 89 ? 3.874 -10.964 -3.126 1.00 94.69 89 ARG A C 1
ATOM 668 O O . ARG A 1 89 ? 3.853 -10.047 -3.946 1.00 94.69 89 ARG A O 1
ATOM 675 N N . ARG A 1 90 ? 4.061 -12.236 -3.466 1.00 96.06 90 ARG A N 1
ATOM 676 C CA . ARG A 1 90 ? 4.221 -12.679 -4.853 1.00 96.06 90 ARG A CA 1
ATOM 677 C C . ARG A 1 90 ? 2.857 -12.925 -5.483 1.00 96.06 90 ARG A C 1
ATOM 679 O O . ARG A 1 90 ? 1.987 -13.508 -4.842 1.00 96.06 90 ARG A O 1
ATOM 686 N N . HIS A 1 91 ? 2.723 -12.510 -6.732 1.00 96.75 91 HIS A N 1
ATOM 687 C CA . HIS A 1 91 ? 1.519 -12.627 -7.540 1.00 96.75 91 HIS A CA 1
ATOM 688 C C . HIS A 1 91 ? 1.830 -13.332 -8.856 1.00 96.75 91 HIS A C 1
ATOM 690 O O . HIS A 1 91 ? 2.929 -13.183 -9.407 1.00 96.75 91 HIS A O 1
ATOM 696 N N . ALA A 1 92 ? 0.860 -14.098 -9.355 1.00 96.12 92 ALA A N 1
ATOM 697 C CA . ALA A 1 92 ? 0.991 -14.782 -10.640 1.00 96.12 92 ALA A CA 1
ATOM 698 C C . ALA A 1 92 ? 0.966 -13.784 -11.810 1.00 96.12 92 ALA A C 1
ATOM 700 O O . ALA A 1 92 ? 1.757 -13.894 -12.745 1.00 96.12 92 ALA A O 1
ATOM 701 N N . ASP A 1 93 ? 0.094 -12.779 -11.718 1.00 96.25 93 ASP A N 1
ATOM 702 C CA . ASP A 1 93 ? -0.083 -11.730 -12.715 1.00 96.25 93 ASP A CA 1
ATOM 703 C C . ASP A 1 93 ? -0.565 -10.412 -12.073 1.00 96.25 93 ASP A C 1
ATOM 705 O O . ASP A 1 93 ? -0.743 -10.295 -10.858 1.00 96.25 93 ASP A O 1
ATOM 709 N N . TRP A 1 94 ? -0.753 -9.386 -12.905 1.00 96.62 94 TRP A N 1
ATOM 710 C CA . TRP A 1 94 ? -1.223 -8.071 -12.464 1.00 96.62 94 TRP A CA 1
ATOM 711 C C . TRP A 1 94 ? -2.696 -8.049 -12.030 1.00 96.62 94 TRP A C 1
ATOM 713 O O . TRP A 1 94 ? -3.085 -7.154 -11.280 1.00 96.62 94 TRP A O 1
ATOM 723 N N . GLY A 1 95 ? -3.513 -9.005 -12.479 1.00 96.94 95 GLY A N 1
ATOM 724 C CA . GLY A 1 95 ? -4.905 -9.147 -12.056 1.00 96.94 95 GLY A CA 1
ATOM 725 C C . GLY A 1 95 ? -5.007 -9.658 -10.619 1.00 96.94 95 GLY A C 1
ATOM 726 O O . GLY A 1 95 ? -5.751 -9.090 -9.820 1.00 96.94 95 GLY A O 1
ATOM 727 N N . ASP A 1 96 ? -4.199 -10.658 -10.267 1.00 97.00 96 ASP A N 1
ATOM 728 C CA . ASP A 1 96 ? -4.054 -11.150 -8.892 1.00 97.00 96 ASP A CA 1
ATOM 729 C C . ASP A 1 96 ? -3.524 -10.048 -7.955 1.00 97.00 96 ASP A C 1
ATOM 731 O O . ASP A 1 96 ? -4.084 -9.792 -6.885 1.00 97.00 96 ASP A O 1
ATOM 735 N N . LEU A 1 97 ? -2.510 -9.296 -8.398 1.00 97.50 97 LEU A N 1
ATOM 736 C CA . LEU A 1 97 ? -2.002 -8.139 -7.655 1.00 97.50 97 LEU A CA 1
ATOM 737 C C . LEU A 1 97 ? -3.089 -7.073 -7.431 1.00 97.50 97 LEU A C 1
ATOM 739 O O . LEU A 1 97 ? -3.249 -6.575 -6.313 1.00 97.50 97 LEU A O 1
ATOM 743 N N . LEU A 1 98 ? -3.852 -6.730 -8.475 1.00 97.56 98 LEU A N 1
ATOM 744 C CA . LEU A 1 98 ? -4.969 -5.784 -8.388 1.00 97.56 98 LEU A CA 1
ATOM 745 C C . LEU A 1 98 ? -6.028 -6.257 -7.384 1.00 97.56 98 LEU A C 1
ATOM 747 O O . LEU A 1 98 ? -6.518 -5.450 -6.587 1.00 97.56 98 LEU A O 1
ATOM 751 N N . ALA A 1 99 ? -6.381 -7.544 -7.408 1.00 96.75 99 ALA A N 1
ATOM 752 C CA . ALA A 1 99 ? -7.341 -8.123 -6.475 1.00 96.75 99 ALA A CA 1
ATOM 753 C C . ALA A 1 99 ? -6.840 -8.012 -5.028 1.00 96.75 99 ALA A C 1
ATOM 755 O O . ALA A 1 99 ? -7.585 -7.568 -4.152 1.00 96.75 99 ALA A O 1
ATOM 756 N N . ALA A 1 100 ? -5.563 -8.321 -4.785 1.00 96.50 100 ALA A N 1
ATOM 757 C CA . ALA A 1 100 ? -4.953 -8.196 -3.464 1.00 96.50 100 ALA A CA 1
ATOM 758 C C . ALA A 1 100 ? -4.957 -6.747 -2.949 1.00 96.50 100 ALA A C 1
ATOM 760 O O . ALA A 1 100 ? -5.397 -6.508 -1.824 1.00 96.50 100 ALA A O 1
ATOM 761 N N . LEU A 1 101 ? -4.551 -5.773 -3.773 1.00 96.69 101 LEU A N 1
ATOM 762 C CA . LEU A 1 101 ? -4.613 -4.350 -3.407 1.00 96.69 101 LEU A CA 1
ATOM 763 C C . LEU A 1 101 ? -6.053 -3.887 -3.147 1.00 96.69 101 LEU A C 1
ATOM 765 O O . LEU A 1 101 ? -6.310 -3.182 -2.174 1.00 96.69 101 LEU A O 1
ATOM 769 N N . SER A 1 102 ? -7.005 -4.307 -3.984 1.00 96.25 102 SER A N 1
ATOM 770 C CA . SER A 1 102 ? -8.425 -3.958 -3.830 1.00 96.25 102 SER A CA 1
ATOM 771 C C . SER A 1 102 ? -9.007 -4.496 -2.522 1.00 96.25 102 SER A C 1
ATOM 773 O O . SER A 1 102 ? -9.764 -3.797 -1.846 1.00 96.25 102 SER A O 1
ATOM 775 N N . ASN A 1 103 ? -8.640 -5.721 -2.141 1.00 95.06 103 ASN A N 1
ATOM 776 C CA . ASN A 1 103 ? -9.051 -6.322 -0.875 1.00 95.06 103 ASN A CA 1
ATOM 777 C C . ASN A 1 103 ? -8.416 -5.598 0.314 1.00 95.06 103 ASN A C 1
ATOM 779 O O . ASN A 1 103 ? -9.129 -5.239 1.249 1.00 95.06 103 ASN A O 1
ATOM 783 N N . GLY A 1 104 ? -7.117 -5.295 0.239 1.00 94.94 104 GLY A N 1
ATOM 784 C CA . GLY A 1 104 ? -6.414 -4.504 1.249 1.00 94.94 104 GLY A CA 1
ATOM 785 C C . GLY A 1 104 ? -7.025 -3.116 1.452 1.00 94.94 104 GLY A C 1
ATOM 786 O O . GLY A 1 104 ? -7.162 -2.649 2.581 1.00 94.94 104 GLY A O 1
ATOM 787 N N . LEU A 1 105 ? -7.482 -2.472 0.374 1.00 94.81 105 LEU A N 1
ATOM 788 C CA . LEU A 1 105 ? -8.167 -1.179 0.453 1.00 94.81 105 LEU A CA 1
ATOM 789 C C . LEU A 1 105 ? -9.523 -1.244 1.156 1.00 94.81 105 LEU A C 1
ATOM 791 O O . LEU A 1 105 ? -9.937 -0.281 1.800 1.00 94.81 105 LEU A O 1
ATOM 795 N N . ARG A 1 106 ? -10.219 -2.374 1.016 1.00 94.50 106 ARG A N 1
ATOM 796 C CA . ARG A 1 106 ? -11.530 -2.628 1.628 1.00 94.50 106 ARG A CA 1
ATOM 797 C C . ARG A 1 106 ? -11.422 -3.271 3.009 1.00 94.50 106 ARG A C 1
ATOM 799 O O . ARG A 1 106 ? -12.459 -3.485 3.644 1.00 94.50 106 ARG A O 1
ATOM 806 N N . ALA A 1 107 ? -10.206 -3.577 3.462 1.00 95.31 107 ALA A N 1
ATOM 807 C CA . ALA A 1 107 ? -9.964 -4.253 4.722 1.00 95.31 107 ALA A CA 1
ATOM 808 C C . ALA A 1 107 ? -10.598 -3.484 5.887 1.00 95.31 107 ALA A C 1
ATOM 810 O O . ALA A 1 107 ? -10.551 -2.253 5.975 1.00 95.31 107 ALA A O 1
ATOM 811 N N . CYS A 1 108 ? -11.208 -4.248 6.784 1.00 95.25 108 CYS A N 1
ATOM 812 C CA . CYS A 1 108 ? -11.826 -3.754 7.997 1.00 95.25 108 CYS A CA 1
ATOM 813 C C . CYS A 1 108 ? -11.483 -4.721 9.120 1.00 95.25 108 CYS A C 1
ATOM 815 O O . CYS A 1 108 ? -11.826 -5.895 9.026 1.00 95.25 108 CYS A O 1
ATOM 817 N N . VAL A 1 109 ? -10.823 -4.228 10.163 1.00 94.88 109 VAL A N 1
ATOM 818 C CA . VAL A 1 109 ? -10.433 -5.033 11.330 1.00 94.88 109 VAL A CA 1
ATOM 819 C C . VAL A 1 109 ? -10.899 -4.286 12.566 1.00 94.88 109 VAL A C 1
ATOM 821 O O . VAL A 1 109 ? -10.493 -3.143 12.763 1.00 94.88 109 VAL A O 1
ATOM 824 N N . GLY A 1 110 ? -11.805 -4.861 13.355 1.00 92.12 110 GLY A N 1
ATOM 825 C CA . GLY A 1 110 ? -12.375 -4.214 14.542 1.00 92.12 110 GLY A CA 1
ATOM 826 C C . GLY A 1 110 ? -12.987 -2.840 14.239 1.00 92.12 110 GLY A C 1
ATOM 827 O O . GLY A 1 110 ? -12.829 -1.898 15.009 1.00 92.12 110 GLY A O 1
ATOM 828 N N . GLY A 1 111 ? -13.601 -2.684 13.060 1.00 93.19 111 GLY A N 1
ATOM 829 C CA . GLY A 1 111 ? -14.169 -1.417 12.577 1.00 93.19 111 GLY A CA 1
ATOM 830 C C . GLY A 1 111 ? -13.153 -0.371 12.093 1.00 93.19 111 GLY A C 1
ATOM 831 O O . GLY A 1 111 ? -13.565 0.699 11.647 1.00 93.19 111 GLY A O 1
ATOM 832 N N . LEU A 1 112 ? -11.850 -0.662 12.146 1.00 95.50 112 LEU A N 1
ATOM 833 C CA . LEU A 1 112 ? -10.792 0.178 11.588 1.00 95.50 112 LEU A CA 1
ATOM 834 C C . LEU A 1 112 ? -10.736 0.017 10.067 1.00 95.50 112 LEU A C 1
ATOM 836 O O . LEU A 1 112 ? -10.597 -1.102 9.571 1.00 95.50 112 LEU A O 1
ATOM 840 N N . ARG A 1 113 ? -10.806 1.129 9.333 1.00 96.19 113 ARG A N 1
ATOM 841 C CA . ARG A 1 113 ? -10.759 1.177 7.863 1.00 96.19 113 ARG A CA 1
ATOM 842 C C . ARG A 1 113 ? -9.774 2.240 7.396 1.00 96.19 113 ARG A C 1
ATOM 844 O O . ARG A 1 113 ? -9.434 3.161 8.137 1.00 96.19 113 ARG A O 1
ATOM 851 N N . LEU A 1 114 ? -9.337 2.149 6.149 1.00 95.62 114 LEU A N 1
ATOM 852 C CA . LEU A 1 114 ? -8.602 3.234 5.510 1.00 95.62 114 LEU A CA 1
ATOM 853 C C . LEU A 1 114 ? -9.535 4.439 5.292 1.00 95.62 114 LEU A C 1
ATOM 855 O O . LEU A 1 114 ? -10.611 4.295 4.717 1.00 95.62 114 LEU A O 1
ATOM 859 N N . ALA A 1 115 ? -9.126 5.629 5.739 1.00 94.81 115 ALA A N 1
ATOM 860 C CA . ALA A 1 115 ? -9.844 6.869 5.429 1.00 94.81 115 ALA A CA 1
ATOM 861 C C . ALA A 1 115 ? -9.589 7.305 3.974 1.00 94.81 115 ALA A C 1
ATOM 863 O O . ALA A 1 115 ? -8.568 6.906 3.407 1.00 94.81 115 ALA A O 1
ATOM 864 N N . PRO A 1 116 ? -10.450 8.141 3.364 1.00 91.81 116 PRO A N 1
ATOM 865 C CA . PRO A 1 116 ? -10.174 8.743 2.061 1.00 91.81 116 PRO A CA 1
ATOM 866 C C . PRO A 1 116 ? -8.825 9.470 2.022 1.00 91.81 116 PRO A C 1
ATOM 868 O O . PRO A 1 116 ? -8.465 10.184 2.956 1.00 91.81 116 PRO A O 1
ATOM 871 N N . ALA A 1 117 ? -8.100 9.302 0.917 1.00 87.50 117 ALA A N 1
ATOM 872 C CA . ALA A 1 117 ? -6.744 9.778 0.648 1.00 87.50 117 ALA A CA 1
ATOM 873 C C . ALA A 1 117 ? -5.641 9.294 1.613 1.00 87.50 117 ALA A C 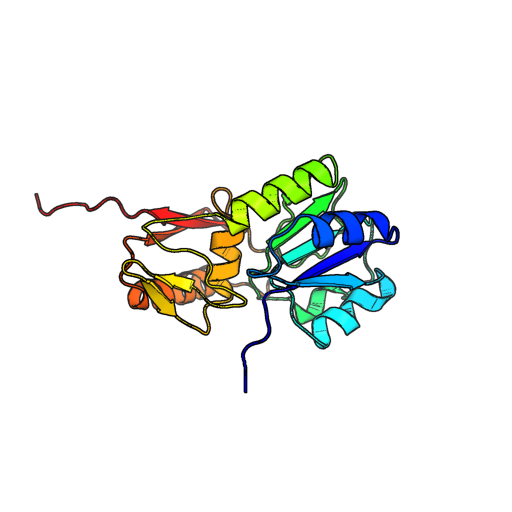1
ATOM 875 O O . ALA A 1 117 ? -4.671 8.695 1.156 1.00 87.50 117 ALA A O 1
ATOM 876 N N . HIS A 1 118 ? -5.737 9.572 2.911 1.00 90.25 118 HIS A N 1
ATOM 877 C CA . HIS A 1 118 ? -4.750 9.203 3.931 1.00 90.25 118 HIS A CA 1
ATOM 878 C C . HIS A 1 118 ? -5.410 9.150 5.313 1.00 90.25 118 HIS A C 1
ATOM 880 O O . HIS A 1 118 ? -6.437 9.790 5.556 1.00 90.25 118 HIS A O 1
ATOM 886 N N . GLY A 1 119 ? -4.807 8.391 6.222 1.00 94.12 119 GLY A N 1
ATOM 887 C CA . GLY A 1 119 ? -5.329 8.220 7.567 1.00 94.12 119 GLY A CA 1
ATOM 888 C C . GLY A 1 119 ? -6.203 6.975 7.723 1.00 94.12 119 GLY A C 1
ATOM 889 O O . GLY A 1 119 ? -6.413 6.182 6.794 1.00 94.12 119 GLY A O 1
ATOM 890 N N . LEU A 1 120 ? -6.762 6.834 8.920 1.00 95.25 120 LEU A N 1
ATOM 891 C CA . LEU A 1 120 ? -7.686 5.762 9.279 1.00 95.25 120 LEU A CA 1
ATOM 892 C C . LEU A 1 120 ? -9.045 6.321 9.676 1.00 95.25 120 LEU A C 1
ATOM 894 O O . LEU A 1 120 ? -9.142 7.314 10.399 1.00 95.25 120 LEU A O 1
ATOM 898 N N . GLN A 1 121 ? -10.091 5.641 9.230 1.00 95.75 121 GLN A N 1
ATOM 899 C CA . GLN A 1 121 ? -11.432 5.779 9.765 1.00 95.75 121 GLN A CA 1
ATOM 900 C C . GLN A 1 121 ? -11.578 4.794 10.928 1.00 95.75 121 GLN A C 1
ATOM 902 O O . GLN A 1 121 ? -11.329 3.595 10.792 1.00 95.75 121 GLN A O 1
ATOM 907 N N . LEU A 1 122 ? -11.942 5.323 12.089 1.00 94.44 122 LEU A N 1
ATOM 908 C CA . LEU A 1 122 ? -12.131 4.591 13.332 1.00 94.44 122 LEU A CA 1
ATOM 909 C C . LEU A 1 122 ? -13.590 4.123 13.470 1.00 94.44 122 LEU A C 1
ATOM 911 O O . LEU A 1 122 ? -14.485 4.697 12.832 1.00 94.44 122 LEU A O 1
ATOM 915 N N . PRO A 1 123 ? -13.870 3.174 14.382 1.00 89.00 123 PRO A N 1
ATOM 916 C CA . PRO A 1 123 ? -15.235 2.874 14.797 1.00 89.00 123 PRO A CA 1
ATOM 917 C C . PRO A 1 123 ? -15.994 4.144 15.211 1.00 89.00 123 PRO A C 1
ATOM 919 O O . PRO A 1 123 ? -15.452 5.025 15.891 1.00 89.00 123 PRO A O 1
ATOM 922 N N . GLY A 1 124 ? -17.247 4.256 14.765 1.00 86.12 124 GLY A N 1
ATOM 923 C CA . GLY A 1 124 ? -18.078 5.446 14.978 1.00 86.12 124 GLY A CA 1
ATOM 924 C C . GLY A 1 124 ? -17.787 6.614 14.025 1.00 86.12 124 GLY A C 1
ATOM 925 O O . GLY A 1 124 ? -18.272 7.715 14.257 1.00 86.12 124 GLY A O 1
ATOM 926 N N . GLY A 1 125 ? -16.993 6.405 12.967 1.00 86.56 125 GLY A N 1
ATOM 927 C CA . GLY A 1 125 ? -16.812 7.377 11.881 1.00 86.56 125 GLY A CA 1
ATOM 928 C C . GLY A 1 125 ? -15.805 8.497 12.160 1.00 86.56 125 GLY A C 1
ATOM 929 O O . GLY A 1 125 ? -15.661 9.398 11.339 1.00 86.56 125 GLY A O 1
ATOM 930 N N . ARG A 1 126 ? -15.086 8.445 13.289 1.00 91.44 126 ARG A N 1
ATOM 931 C CA . ARG A 1 126 ? -13.983 9.374 13.590 1.00 91.44 126 ARG A CA 1
ATOM 932 C C . ARG A 1 126 ? -12.792 9.115 12.664 1.00 91.44 126 ARG A C 1
ATOM 934 O O . ARG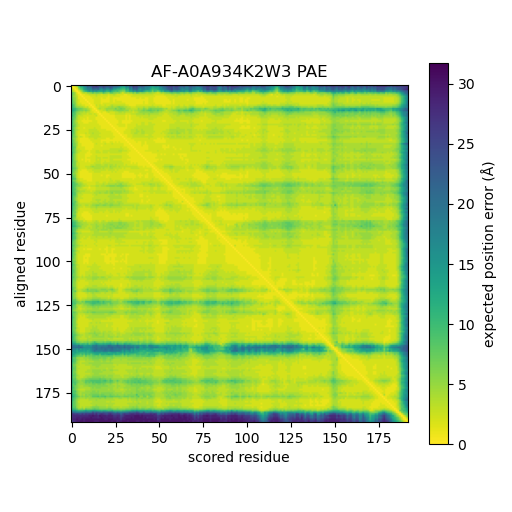 A 1 126 ? -12.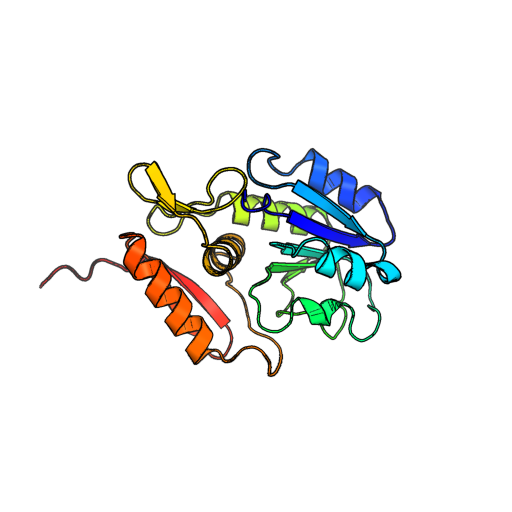622 8.005 12.171 1.00 91.44 126 ARG A O 1
ATOM 941 N N . PHE A 1 127 ? -11.926 10.110 12.493 1.00 92.94 127 PHE A N 1
ATOM 942 C CA . PHE A 1 127 ? -10.725 10.001 11.662 1.00 92.94 127 PHE A CA 1
ATOM 943 C C . PHE A 1 127 ? -9.457 10.210 12.488 1.00 92.94 127 PHE A C 1
ATOM 945 O O . PHE A 1 127 ? -9.420 11.059 13.379 1.00 92.94 127 PHE A O 1
ATOM 952 N N . MET A 1 128 ? -8.411 9.448 12.176 1.00 93.00 128 MET A N 1
ATOM 953 C CA . MET A 1 128 ? -7.087 9.572 12.780 1.00 93.00 128 MET A CA 1
ATOM 954 C C . MET A 1 128 ? -6.036 9.755 11.688 1.00 93.00 128 MET A C 1
ATOM 956 O O . MET A 1 128 ? -5.999 8.995 10.723 1.00 93.00 128 MET A O 1
ATOM 960 N N . GLN A 1 129 ? -5.186 10.765 11.866 1.00 91.06 129 GLN A N 1
ATOM 961 C CA . GLN A 1 129 ? -4.089 11.092 10.957 1.00 91.06 129 GLN A CA 1
ATOM 962 C C . GLN A 1 129 ? -2.745 10.575 11.474 1.00 91.06 129 GLN A C 1
ATOM 964 O O . GLN A 1 129 ? -2.648 10.094 12.606 1.00 91.06 129 GLN A O 1
ATOM 969 N N . GLN A 1 130 ? -1.700 10.681 10.645 1.00 87.25 130 GLN A N 1
ATOM 970 C CA . GLN A 1 130 ? -0.339 10.215 10.961 1.00 87.25 130 GLN A CA 1
ATOM 971 C C . GLN A 1 130 ? -0.259 8.703 11.254 1.00 87.25 130 GLN A C 1
ATOM 973 O O . GLN A 1 130 ? 0.529 8.234 12.081 1.00 87.25 130 GLN A O 1
ATOM 978 N N . THR A 1 131 ? -1.076 7.924 10.546 1.00 90.62 131 THR A N 1
ATOM 979 C CA . THR A 1 131 ? -1.268 6.483 10.750 1.00 90.62 131 THR A CA 1
ATOM 980 C C . THR A 1 131 ? -0.561 5.605 9.727 1.00 90.62 131 THR A C 1
ATOM 982 O O . THR A 1 131 ? -0.820 4.407 9.695 1.00 90.62 131 THR A O 1
ATOM 985 N N . ALA A 1 132 ? 0.365 6.151 8.932 1.00 90.69 132 ALA A N 1
ATOM 986 C CA . ALA A 1 132 ? 0.979 5.442 7.804 1.00 90.69 132 ALA A CA 1
ATOM 987 C C . ALA A 1 132 ? 1.448 3.996 8.112 1.00 90.69 132 ALA A C 1
ATOM 989 O O . ALA A 1 132 ? 1.158 3.108 7.312 1.00 90.69 132 ALA A O 1
ATOM 990 N N . PRO A 1 133 ? 2.087 3.690 9.267 1.00 91.19 133 PRO A N 1
ATOM 991 C CA . PRO A 1 133 ? 2.443 2.309 9.608 1.00 91.19 133 PRO A CA 1
ATOM 992 C C . PRO A 1 133 ? 1.236 1.370 9.776 1.00 91.19 133 PRO A C 1
ATOM 994 O O . PRO A 1 133 ? 1.305 0.211 9.379 1.00 91.19 133 PRO A O 1
ATOM 997 N N . LEU A 1 134 ? 0.136 1.859 10.359 1.00 93.88 134 LEU A N 1
ATOM 998 C CA . LEU A 1 134 ? -1.104 1.093 10.508 1.00 93.88 134 LEU A CA 1
ATOM 999 C C . LEU A 1 134 ? -1.865 0.987 9.188 1.00 93.88 134 LEU A C 1
ATOM 1001 O O . LEU A 1 134 ? -2.427 -0.064 8.910 1.00 93.88 134 LEU A O 1
ATOM 1005 N N . GLU A 1 135 ? -1.847 2.031 8.360 1.00 94.94 135 GLU A N 1
ATOM 1006 C CA . GLU A 1 135 ? -2.429 1.982 7.017 1.00 94.94 135 GLU A CA 1
ATOM 1007 C C . GLU A 1 135 ? -1.749 0.916 6.157 1.00 94.94 135 GLU A C 1
ATOM 1009 O O . GLU A 1 135 ? -2.431 0.184 5.447 1.00 94.94 135 GLU A O 1
ATOM 1014 N N . ALA A 1 136 ? -0.417 0.808 6.214 1.00 93.38 136 ALA A N 1
ATOM 1015 C CA . ALA A 1 136 ? 0.322 -0.235 5.500 1.00 93.38 136 ALA A CA 1
ATOM 1016 C C . ALA A 1 136 ? -0.047 -1.637 6.010 1.00 93.38 136 ALA A C 1
ATOM 1018 O O . ALA A 1 136 ? -0.248 -2.556 5.220 1.00 93.38 136 ALA A O 1
ATOM 1019 N N . LEU A 1 137 ? -0.180 -1.799 7.331 1.00 94.44 137 LEU A N 1
ATOM 1020 C CA . LEU A 1 137 ? -0.534 -3.083 7.934 1.00 94.44 137 LEU A CA 1
ATOM 1021 C C . LEU A 1 137 ? -1.984 -3.497 7.645 1.00 94.44 137 LEU A C 1
ATOM 1023 O O . LEU A 1 137 ? -2.249 -4.678 7.439 1.00 94.44 137 LEU A O 1
ATOM 1027 N N . LEU A 1 138 ? -2.903 -2.529 7.599 1.00 95.19 138 LEU A N 1
ATOM 1028 C CA . LEU A 1 138 ? -4.297 -2.742 7.215 1.00 95.19 138 LEU A CA 1
ATOM 1029 C C . LEU A 1 138 ? -4.412 -3.110 5.732 1.00 95.19 138 LEU A C 1
ATOM 1031 O O . LEU A 1 138 ? -5.121 -4.053 5.401 1.00 95.19 138 LEU A O 1
ATOM 1035 N N . GLY A 1 139 ? -3.639 -2.448 4.865 1.00 93.75 139 GLY A N 1
ATOM 1036 C CA . GLY A 1 139 ? -3.535 -2.796 3.444 1.00 93.75 139 GLY A CA 1
ATOM 1037 C C . GLY A 1 139 ? -3.005 -4.199 3.168 1.00 93.75 139 GLY A C 1
ATOM 1038 O O . GLY A 1 139 ? -3.292 -4.767 2.121 1.00 93.75 139 GLY A O 1
ATOM 1039 N N . ALA A 1 140 ? -2.244 -4.759 4.107 1.00 95.00 140 ALA A N 1
ATOM 1040 C CA . ALA A 1 140 ? -1.692 -6.104 4.016 1.00 95.00 140 ALA A CA 1
ATOM 1041 C C . ALA A 1 140 ? -2.515 -7.155 4.781 1.00 95.00 140 ALA A C 1
ATOM 1043 O O . ALA A 1 140 ? -2.079 -8.296 4.900 1.00 95.00 140 ALA A O 1
ATOM 1044 N N . HIS A 1 141 ? -3.663 -6.795 5.358 1.00 93.50 141 HIS A N 1
ATOM 1045 C CA . HIS A 1 141 ? -4.520 -7.752 6.055 1.00 93.50 141 HIS A CA 1
ATOM 1046 C C . HIS A 1 141 ? -5.195 -8.717 5.052 1.00 93.50 141 HIS A C 1
ATOM 1048 O O . HIS A 1 141 ? -5.667 -8.252 4.013 1.00 93.50 141 HIS A O 1
ATOM 1054 N N . PRO A 1 142 ? -5.324 -10.026 5.368 1.00 92.94 142 PRO A N 1
ATOM 1055 C CA . PRO A 1 142 ? -4.982 -10.691 6.634 1.00 92.94 142 PRO A CA 1
ATOM 1056 C C . PRO A 1 142 ? -3.537 -11.183 6.772 1.00 92.94 142 PRO A C 1
ATOM 1058 O O . PRO A 1 142 ? -3.154 -11.633 7.859 1.00 92.94 142 PRO A O 1
ATOM 1061 N N . GLU A 1 143 ? -2.737 -11.141 5.710 1.00 92.25 143 GLU A N 1
ATOM 1062 C CA . GLU A 1 143 ? -1.418 -11.781 5.664 1.00 92.25 143 GLU A CA 1
ATOM 1063 C C . GLU A 1 143 ? -0.362 -11.071 6.526 1.00 92.25 143 GLU A C 1
ATOM 1065 O O . GLU A 1 143 ? 0.512 -11.728 7.098 1.00 92.25 143 GLU A O 1
ATOM 1070 N N . GLY A 1 144 ? -0.481 -9.751 6.671 1.00 93.44 144 GLY A N 1
ATOM 1071 C CA . GLY A 1 144 ? 0.448 -8.888 7.393 1.00 93.44 144 GLY A CA 1
ATOM 1072 C C . GLY A 1 144 ? 1.680 -8.486 6.594 1.00 93.44 144 GLY A C 1
ATOM 1073 O O . GLY A 1 144 ? 1.802 -8.751 5.401 1.00 93.44 144 GLY A O 1
ATOM 1074 N N . LEU A 1 145 ? 2.614 -7.832 7.283 1.00 93.38 145 LEU A N 1
ATOM 1075 C CA . LEU A 1 145 ? 3.881 -7.380 6.713 1.00 93.38 145 LEU A CA 1
ATOM 1076 C C . LEU A 1 145 ? 5.045 -8.040 7.432 1.00 93.38 145 LEU A C 1
ATOM 1078 O O . LEU A 1 145 ? 5.146 -7.990 8.659 1.00 93.38 145 LEU A O 1
ATOM 1082 N N . GLU A 1 146 ? 5.948 -8.624 6.660 1.00 91.25 146 GLU A N 1
ATOM 1083 C CA . GLU A 1 146 ? 7.176 -9.211 7.170 1.00 91.25 146 GLU A CA 1
ATOM 1084 C C . GLU A 1 146 ? 8.351 -8.262 6.948 1.00 91.25 146 GLU A C 1
ATOM 1086 O O . GLU A 1 146 ? 8.608 -7.769 5.848 1.00 91.25 146 GLU A O 1
ATOM 1091 N N . LEU A 1 147 ? 8.999 -7.919 8.060 1.00 84.69 147 LEU A N 1
ATOM 1092 C CA . LEU A 1 147 ? 10.045 -6.912 8.105 1.00 84.69 147 LEU A CA 1
ATOM 1093 C C . LEU A 1 147 ? 11.344 -7.469 7.530 1.00 84.69 147 LEU A C 1
ATOM 1095 O O . LEU A 1 147 ? 11.918 -8.390 8.105 1.00 84.69 147 LEU A O 1
ATOM 1099 N N . GLU A 1 148 ? 11.892 -6.817 6.511 1.00 77.38 148 GLU A N 1
ATOM 1100 C CA . GLU A 1 148 ? 13.202 -7.156 5.948 1.00 77.38 148 GLU A CA 1
ATOM 1101 C C . GLU A 1 148 ? 14.308 -6.215 6.453 1.00 77.38 148 GLU A C 1
ATOM 1103 O O . GLU A 1 148 ? 14.065 -5.062 6.833 1.00 77.38 148 GLU A O 1
ATOM 1108 N N . GLY A 1 149 ? 15.535 -6.740 6.514 1.00 67.06 149 GLY A N 1
ATOM 1109 C CA . GLY A 1 149 ? 16.749 -5.979 6.832 1.00 67.06 149 GLY A CA 1
ATOM 1110 C C . GLY A 1 149 ? 16.947 -5.533 8.295 1.00 67.06 149 GLY A C 1
ATOM 1111 O O . GLY A 1 149 ? 16.106 -5.713 9.183 1.00 67.06 149 GLY A O 1
ATOM 1112 N N . SER A 1 150 ? 18.114 -4.932 8.553 1.00 58.34 150 SER A N 1
ATOM 1113 C CA . SER A 1 150 ? 18.580 -4.480 9.879 1.00 58.34 150 SER A CA 1
ATOM 1114 C C . SER A 1 150 ? 17.973 -3.148 10.344 1.00 58.34 150 SER A C 1
ATOM 1116 O O . SER A 1 150 ? 17.983 -2.847 11.538 1.00 58.34 150 SER A O 1
ATOM 1118 N N . GLY A 1 151 ? 17.418 -2.354 9.420 1.00 62.97 151 GLY A N 1
ATOM 1119 C CA . GLY A 1 151 ? 16.819 -1.045 9.714 1.00 62.97 151 GLY A CA 1
ATOM 1120 C C . GLY A 1 151 ? 15.469 -1.117 10.433 1.00 62.97 151 GLY A C 1
ATOM 1121 O O . GLY A 1 151 ? 15.049 -0.147 11.059 1.00 62.97 151 GLY A O 1
ATOM 1122 N N . ASN A 1 152 ? 14.799 -2.269 10.384 1.00 66.94 152 ASN A N 1
ATOM 1123 C CA . ASN A 1 152 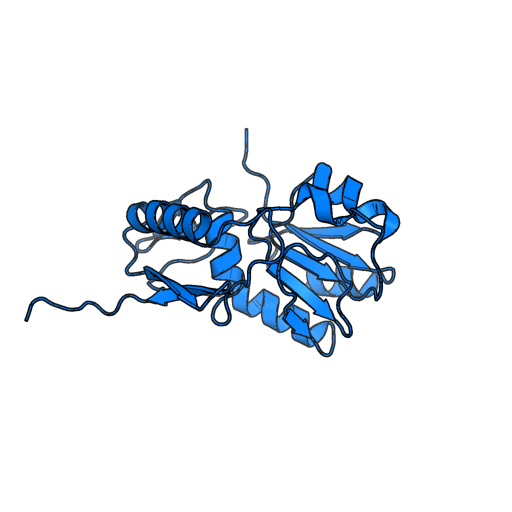? 13.564 -2.526 11.110 1.00 66.94 152 ASN A CA 1
ATOM 1124 C C . ASN A 1 152 ? 13.869 -3.355 12.361 1.00 66.94 152 ASN A C 1
ATOM 1126 O O . ASN A 1 152 ? 14.219 -4.530 12.262 1.00 66.94 152 ASN A O 1
ATOM 1130 N N . ARG A 1 153 ? 13.704 -2.758 13.550 1.00 80.62 153 ARG A N 1
ATOM 1131 C CA . ARG A 1 153 ? 13.733 -3.484 14.830 1.00 80.62 153 ARG A CA 1
ATOM 1132 C C . ARG A 1 153 ? 12.308 -3.930 15.165 1.00 80.62 153 ARG A C 1
ATOM 1134 O O . ARG A 1 153 ? 11.522 -3.085 15.599 1.00 80.62 153 ARG A O 1
ATOM 1141 N N . PRO A 1 154 ? 11.951 -5.224 15.018 1.00 81.31 154 PRO A N 1
ATOM 1142 C CA . PRO A 1 154 ? 10.556 -5.661 15.109 1.00 81.31 154 PRO A CA 1
ATOM 1143 C C . PRO A 1 154 ? 9.878 -5.268 16.422 1.00 81.31 154 PRO A C 1
ATOM 1145 O O . PRO A 1 154 ? 8.724 -4.853 16.413 1.00 81.31 154 PRO A O 1
ATOM 1148 N N . ALA A 1 155 ? 10.601 -5.329 17.544 1.00 84.81 155 ALA A N 1
ATOM 1149 C CA . ALA A 1 155 ? 10.083 -4.925 18.851 1.00 84.81 155 ALA A CA 1
ATOM 1150 C C . ALA A 1 155 ? 9.725 -3.428 18.911 1.00 84.81 155 ALA A C 1
ATOM 1152 O O . ALA A 1 155 ? 8.657 -3.062 19.396 1.00 84.81 155 ALA A O 1
ATOM 1153 N N . THR A 1 156 ? 10.584 -2.555 18.374 1.00 86.62 156 THR A N 1
ATOM 1154 C CA . THR A 1 156 ? 10.338 -1.106 18.334 1.00 86.62 156 THR A CA 1
ATOM 1155 C C . THR A 1 156 ? 9.161 -0.770 17.422 1.00 86.62 156 THR A C 1
ATOM 1157 O O . THR A 1 156 ? 8.300 0.023 17.804 1.00 86.62 156 THR A O 1
ATOM 1160 N N . THR A 1 157 ? 9.086 -1.400 16.245 1.00 88.12 157 THR A N 1
ATOM 1161 C CA . THR A 1 157 ? 7.962 -1.223 15.314 1.00 88.12 157 THR A CA 1
ATOM 1162 C C . THR A 1 157 ? 6.650 -1.696 15.939 1.00 88.12 157 THR A C 1
ATOM 1164 O O . THR A 1 157 ? 5.664 -0.965 15.893 1.00 88.12 157 THR A O 1
ATOM 1167 N N . THR A 1 158 ? 6.654 -2.857 16.602 1.00 90.12 158 THR A N 1
ATOM 1168 C CA . THR A 1 158 ? 5.485 -3.403 17.316 1.00 90.12 158 THR A CA 1
ATOM 1169 C C . THR A 1 158 ? 4.991 -2.432 18.384 1.00 90.12 158 THR A C 1
ATOM 1171 O O . THR A 1 158 ? 3.844 -2.000 18.327 1.00 90.12 158 THR A O 1
ATOM 1174 N N . ARG A 1 159 ? 5.876 -1.973 19.281 1.00 91.00 159 ARG A N 1
ATOM 1175 C CA . ARG A 1 159 ? 5.514 -1.028 20.351 1.00 91.00 159 ARG A CA 1
ATOM 1176 C C . ARG A 1 159 ? 4.946 0.287 19.808 1.00 91.00 159 ARG A C 1
ATOM 1178 O O . ARG A 1 159 ? 4.021 0.862 20.386 1.00 91.00 159 ARG A O 1
ATOM 1185 N N . ARG A 1 160 ? 5.487 0.779 18.685 1.00 90.75 160 ARG A N 1
ATOM 1186 C CA . ARG A 1 160 ? 4.967 1.975 18.005 1.00 90.75 160 ARG A CA 1
ATOM 1187 C C . ARG A 1 160 ? 3.549 1.743 17.480 1.00 90.75 160 ARG A C 1
ATOM 1189 O O . ARG A 1 160 ? 2.703 2.616 17.655 1.00 90.75 160 ARG A O 1
ATOM 1196 N N . LEU A 1 161 ? 3.291 0.593 16.856 1.00 92.88 161 LEU A N 1
ATOM 1197 C CA . LEU A 1 161 ? 1.960 0.228 16.363 1.00 92.88 161 LEU A CA 1
ATOM 1198 C C . LEU A 1 161 ? 0.960 0.063 17.511 1.00 92.88 161 LEU A C 1
ATOM 1200 O O . LEU A 1 161 ? -0.134 0.606 17.427 1.00 92.88 161 LEU A O 1
ATOM 1204 N N . GLU A 1 162 ? 1.346 -0.596 18.603 1.00 94.19 162 GLU A N 1
ATOM 1205 C CA . GLU A 1 162 ? 0.510 -0.742 19.804 1.00 94.19 162 GLU A CA 1
ATOM 1206 C C . GLU A 1 162 ? 0.144 0.616 20.413 1.00 94.19 162 GLU A C 1
ATOM 1208 O O . GLU A 1 162 ? -1.015 0.862 20.738 1.00 94.19 162 GLU A O 1
ATOM 1213 N N . THR A 1 163 ? 1.114 1.534 20.495 1.00 93.12 163 THR A N 1
ATOM 1214 C CA . THR A 1 163 ? 0.882 2.909 20.967 1.00 93.12 163 THR A CA 1
ATOM 1215 C C . THR A 1 163 ? -0.104 3.660 20.069 1.00 93.12 163 THR A C 1
ATOM 1217 O O . THR A 1 163 ? -0.914 4.444 20.563 1.00 93.12 163 THR A O 1
ATOM 1220 N N . LEU A 1 164 ? -0.044 3.452 18.749 1.00 93.19 164 LEU A N 1
ATOM 1221 C CA . LEU A 1 164 ? -1.004 4.046 17.817 1.00 93.19 164 LEU A CA 1
ATOM 1222 C C . LEU A 1 164 ? -2.389 3.409 17.966 1.00 93.19 164 LEU A C 1
ATOM 1224 O O . LEU A 1 164 ? -3.373 4.137 18.060 1.00 93.19 164 LEU A O 1
ATOM 1228 N N . LEU A 1 165 ? -2.467 2.079 18.050 1.00 94.00 165 LEU A N 1
ATOM 1229 C CA . LEU A 1 165 ? -3.723 1.345 18.221 1.00 94.00 165 LEU A CA 1
ATOM 1230 C C . LEU A 1 165 ? -4.444 1.730 19.512 1.00 94.00 165 LEU A C 1
ATOM 1232 O O . LEU A 1 165 ? -5.654 1.943 19.479 1.00 94.00 165 LEU A O 1
ATOM 1236 N N . ALA A 1 166 ? -3.719 1.931 20.615 1.00 92.38 166 ALA A N 1
ATOM 1237 C CA . ALA A 1 166 ? -4.304 2.384 21.878 1.00 92.38 166 ALA A CA 1
ATOM 1238 C C . ALA A 1 166 ? -5.076 3.713 21.746 1.00 92.38 166 ALA A C 1
ATOM 1240 O O . ALA A 1 166 ? -6.040 3.939 22.470 1.00 92.38 166 ALA A O 1
ATOM 1241 N N . LYS A 1 167 ? -4.703 4.577 20.789 1.00 91.19 167 LYS A N 1
ATOM 1242 C CA . LYS A 1 167 ? -5.384 5.858 20.523 1.00 91.19 167 LYS A CA 1
ATOM 1243 C C . LYS A 1 167 ? -6.640 5.715 19.661 1.00 91.19 167 LYS A C 1
ATOM 1245 O O . LYS A 1 167 ? -7.456 6.631 19.620 1.00 91.19 167 LYS A O 1
ATOM 1250 N N . THR A 1 168 ? -6.796 4.591 18.961 1.00 88.88 168 THR A N 1
ATOM 1251 C CA . THR A 1 168 ? -7.943 4.360 18.069 1.00 88.88 168 THR A CA 1
ATOM 1252 C C . THR A 1 168 ? -9.218 4.036 18.849 1.00 88.88 168 THR A C 1
ATOM 1254 O O . THR A 1 168 ? -10.314 4.412 18.430 1.00 88.88 168 THR A O 1
ATOM 1257 N N . GLY A 1 169 ? -9.078 3.355 19.994 1.00 85.19 169 GLY A N 1
ATOM 1258 C CA . GLY A 1 169 ? -10.200 2.758 20.723 1.00 85.19 169 GLY A CA 1
ATOM 1259 C C . GLY A 1 169 ? -10.868 1.595 19.978 1.00 85.19 169 GLY A C 1
ATOM 1260 O O . GLY A 1 169 ? -11.939 1.163 20.385 1.00 85.19 169 GLY A O 1
ATOM 1261 N N . ALA A 1 170 ? -10.276 1.110 18.882 1.00 88.19 17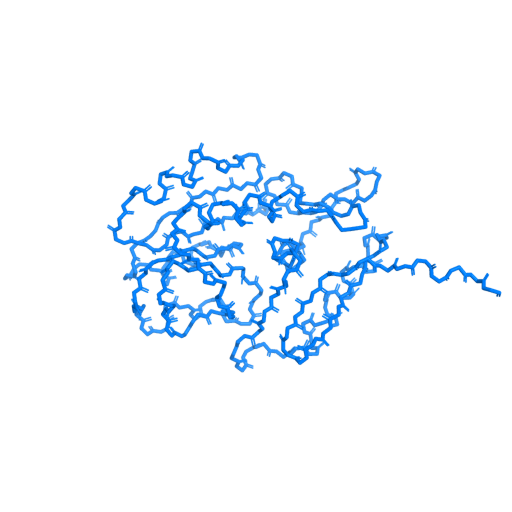0 ALA A N 1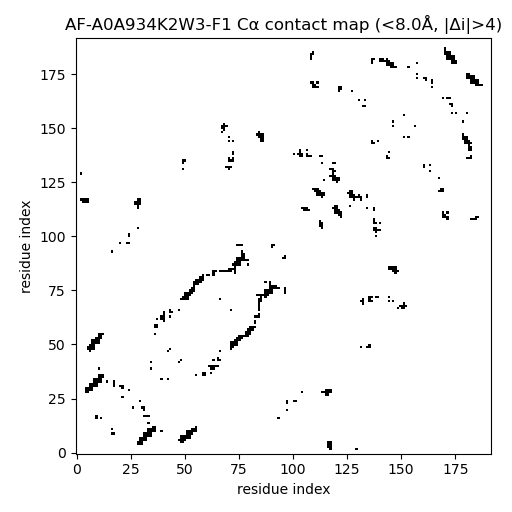
ATOM 1262 C CA . ALA A 1 170 ? -10.770 -0.057 18.164 1.00 88.19 170 ALA A CA 1
ATOM 1263 C C . ALA A 1 170 ? -10.367 -1.349 18.904 1.00 88.19 170 ALA A C 1
ATOM 1265 O O . ALA A 1 170 ? -9.263 -1.397 19.462 1.00 88.19 170 ALA A O 1
ATOM 1266 N N . PRO A 1 171 ? -11.197 -2.411 18.882 1.00 92.12 171 PRO A N 1
ATOM 1267 C CA . PRO A 1 171 ? -10.867 -3.729 19.428 1.00 92.12 171 PRO A CA 1
ATOM 1268 C C . PRO A 1 171 ? -9.861 -4.453 18.518 1.00 92.12 171 PRO A C 1
ATOM 1270 O O . PRO A 1 171 ? -10.131 -5.505 17.949 1.00 92.12 171 PRO A O 1
ATOM 1273 N N . VAL A 1 172 ? -8.684 -3.856 18.325 1.00 93.44 172 VAL A N 1
ATOM 1274 C CA . VAL A 1 172 ? -7.653 -4.314 17.389 1.00 93.44 172 VAL A CA 1
ATOM 1275 C C . VAL A 1 172 ? -6.308 -4.359 18.100 1.00 93.44 172 VAL A C 1
ATOM 1277 O O . VAL A 1 172 ? -5.939 -3.454 18.851 1.00 93.44 172 VAL A O 1
ATOM 1280 N N . GLY A 1 173 ? -5.563 -5.430 17.858 1.00 94.12 173 GLY A N 1
ATOM 1281 C CA . GLY A 1 173 ? -4.198 -5.624 18.322 1.00 94.12 173 GLY A CA 1
ATOM 1282 C C . GLY A 1 173 ? -3.224 -5.817 17.165 1.00 94.12 173 GLY A C 1
ATOM 1283 O O . GLY A 1 173 ? -3.615 -6.017 16.015 1.00 94.12 173 GLY A O 1
ATOM 1284 N N . VAL A 1 174 ? -1.937 -5.790 17.499 1.00 94.75 174 VAL A N 1
ATOM 1285 C CA . VAL A 1 174 ? -0.870 -6.294 16.634 1.00 94.75 174 VAL A CA 1
ATOM 1286 C C . VAL A 1 174 ? -0.338 -7.583 17.232 1.00 94.75 174 VAL A C 1
ATOM 1288 O O . VAL A 1 174 ? -0.011 -7.627 18.415 1.00 94.75 174 VAL A O 1
ATOM 1291 N N . VAL A 1 175 ? -0.217 -8.612 16.399 1.00 93.69 175 VAL A N 1
ATOM 1292 C CA . VAL A 1 175 ? 0.506 -9.843 16.726 1.00 93.69 175 VAL A CA 1
ATOM 1293 C C . VAL A 1 175 ? 1.813 -9.858 15.948 1.00 93.69 175 VAL A C 1
ATOM 1295 O O . VAL A 1 175 ? 1.865 -9.456 14.781 1.00 93.69 175 VAL A O 1
ATOM 1298 N N . ARG A 1 176 ? 2.878 -10.311 16.614 1.00 92.25 176 ARG A N 1
ATOM 1299 C CA . ARG A 1 176 ? 4.198 -10.509 16.020 1.00 92.25 176 ARG A CA 1
ATOM 1300 C C . ARG A 1 176 ? 4.539 -11.995 15.984 1.00 92.25 176 ARG A C 1
ATOM 1302 O O . ARG A 1 176 ? 4.740 -12.605 17.030 1.00 92.25 176 ARG A O 1
ATOM 1309 N N . GLU A 1 177 ? 4.704 -12.526 14.781 1.00 90.75 177 GLU A N 1
ATOM 1310 C CA . GLU A 1 177 ? 5.158 -13.890 14.501 1.00 90.75 177 GLU A CA 1
ATOM 1311 C C . GLU A 1 177 ? 6.576 -13.804 13.918 1.00 90.75 177 GLU A C 1
ATOM 1313 O O . GLU A 1 177 ? 6.776 -13.532 12.733 1.00 90.75 177 GLU A O 1
ATOM 1318 N N . GLY A 1 178 ? 7.595 -13.922 14.773 1.00 88.44 178 GLY A N 1
ATOM 1319 C CA . GLY A 1 178 ? 8.983 -13.674 14.374 1.00 88.44 178 GLY A CA 1
ATOM 1320 C C . GLY A 1 178 ? 9.194 -12.232 13.891 1.00 88.44 178 GLY A C 1
ATOM 1321 O O . GLY A 1 178 ? 9.213 -11.293 14.694 1.00 88.44 178 GLY A O 1
ATOM 1322 N N . ARG A 1 179 ? 9.371 -12.054 12.575 1.00 89.50 179 ARG A N 1
ATOM 1323 C CA . ARG A 1 179 ? 9.529 -10.744 11.911 1.00 89.50 179 ARG A CA 1
ATOM 1324 C C . ARG A 1 179 ? 8.261 -10.252 11.211 1.00 89.50 179 ARG A C 1
ATOM 1326 O O . ARG A 1 179 ? 8.243 -9.119 10.729 1.00 89.50 179 ARG A O 1
ATOM 1333 N N . ARG A 1 180 ? 7.210 -11.072 11.180 1.00 92.62 180 ARG A N 1
ATOM 1334 C CA . ARG A 1 180 ? 5.911 -10.732 10.609 1.00 92.62 180 ARG A CA 1
ATOM 1335 C C . ARG A 1 180 ? 5.032 -10.034 11.634 1.00 92.62 180 ARG A C 1
ATOM 1337 O O . ARG A 1 180 ? 4.944 -10.461 12.783 1.00 92.62 180 ARG A O 1
ATOM 1344 N N . LEU A 1 181 ? 4.388 -8.956 11.208 1.00 94.12 181 LEU A N 1
ATOM 1345 C CA . LEU A 1 181 ? 3.420 -8.184 11.977 1.00 94.12 181 LEU A CA 1
ATOM 1346 C C . LEU A 1 181 ? 2.051 -8.327 11.318 1.00 94.12 181 LEU A C 1
ATOM 1348 O O . LEU A 1 181 ? 1.951 -8.242 10.094 1.00 94.12 181 LEU A O 1
ATOM 1352 N N . ARG A 1 182 ? 1.001 -8.526 12.114 1.00 95.06 182 ARG A N 1
ATOM 1353 C CA . ARG A 1 182 ? -0.381 -8.684 11.633 1.00 95.06 182 ARG A CA 1
ATOM 1354 C C . ARG A 1 182 ? -1.346 -7.915 12.521 1.00 95.06 182 ARG A C 1
ATOM 1356 O O . ARG A 1 182 ? -1.160 -7.884 13.736 1.00 95.06 182 ARG A O 1
ATOM 1363 N N . LEU A 1 183 ? -2.374 -7.319 11.918 1.00 95.06 183 LEU A N 1
ATOM 1364 C CA . LEU A 1 183 ? -3.534 -6.833 12.665 1.00 95.06 183 LEU A CA 1
ATOM 1365 C C . LEU A 1 183 ? -4.458 -8.005 12.975 1.00 95.06 183 LEU A C 1
ATOM 1367 O O . LEU A 1 183 ? -4.766 -8.799 12.083 1.00 95.06 183 LEU A O 1
ATOM 1371 N N . VAL A 1 184 ? -4.916 -8.069 14.219 1.00 94.50 184 VAL A N 1
ATOM 1372 C CA . VAL A 1 184 ? -5.920 -9.032 14.677 1.00 94.50 184 VAL A CA 1
ATOM 1373 C C . VAL A 1 184 ? -7.015 -8.295 15.426 1.00 94.50 184 VAL A C 1
ATOM 1375 O O . VAL A 1 184 ? -6.743 -7.304 16.108 1.00 94.50 184 VAL A O 1
ATOM 1378 N N . GLU A 1 185 ? -8.246 -8.777 15.326 1.00 91.81 185 GLU A N 1
ATOM 1379 C CA . GLU A 1 185 ? -9.288 -8.340 16.248 1.00 91.81 185 GLU A CA 1
ATOM 1380 C C . GLU A 1 185 ? -8.959 -8.878 17.639 1.00 91.81 185 GLU A C 1
ATOM 1382 O O . GLU A 1 185 ? -8.569 -10.036 17.807 1.00 91.81 185 GLU A O 1
ATOM 1387 N N . ARG A 1 186 ? -9.063 -8.014 18.645 1.00 85.75 186 ARG A N 1
ATOM 1388 C CA . ARG A 1 186 ? -9.059 -8.461 20.030 1.00 85.75 186 ARG A CA 1
ATOM 1389 C C . ARG A 1 186 ? -10.450 -9.007 20.283 1.00 85.75 186 ARG A C 1
ATOM 1391 O O . ARG A 1 186 ? -11.402 -8.235 20.308 1.00 85.75 186 ARG A O 1
ATOM 1398 N N . SER A 1 187 ? -10.564 -10.317 20.462 1.00 63.72 187 SER A N 1
ATOM 1399 C CA . SER A 1 187 ? -11.752 -10.861 21.106 1.00 63.72 187 SER A CA 1
ATOM 1400 C C . SER A 1 187 ? -11.876 -10.163 22.454 1.00 63.72 187 SER A C 1
ATOM 1402 O O . SER A 1 187 ? -10.904 -10.155 23.216 1.00 63.72 187 SER A O 1
ATOM 1404 N N . ASP A 1 188 ? -13.027 -9.553 22.729 1.00 50.56 188 ASP A N 1
ATOM 1405 C CA . ASP A 1 188 ? -13.357 -9.126 24.081 1.00 50.56 188 ASP A CA 1
ATOM 1406 C C . ASP A 1 188 ? -13.251 -10.371 24.966 1.00 50.56 188 ASP A C 1
ATOM 1408 O O . ASP A 1 188 ? -14.134 -11.228 24.984 1.00 50.56 188 ASP A O 1
ATOM 1412 N N . ALA A 1 189 ? -12.142 -10.506 25.690 1.00 43.34 189 ALA A N 1
ATOM 1413 C CA . ALA A 1 189 ? -12.159 -11.262 26.922 1.00 43.34 189 ALA A CA 1
ATOM 1414 C C . ALA A 1 189 ? -13.026 -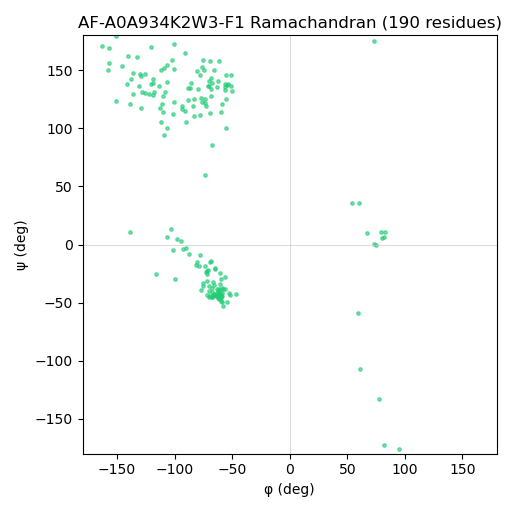10.425 27.863 1.00 43.34 189 ALA A C 1
ATOM 1416 O O . ALA A 1 189 ? -12.531 -9.540 28.562 1.00 43.34 189 ALA A O 1
ATOM 1417 N N . GLY A 1 190 ? -14.343 -10.633 27.782 1.00 35.78 190 GLY A N 1
ATOM 1418 C CA . GLY A 1 190 ? -15.269 -10.126 28.780 1.00 35.78 190 GLY A CA 1
ATOM 1419 C C . GLY A 1 190 ? -14.763 -10.543 30.165 1.00 35.78 190 GLY A C 1
ATOM 1420 O O . GLY A 1 190 ? -14.149 -11.609 30.284 1.00 35.78 190 GLY A O 1
ATOM 1421 N N . PRO A 1 191 ? -14.955 -9.712 31.201 1.00 40.06 191 PRO A N 1
ATOM 1422 C CA . PRO A 1 191 ? -14.627 -10.133 32.550 1.00 40.06 191 PRO A CA 1
ATOM 1423 C C . PRO A 1 191 ? -15.485 -11.365 32.859 1.00 40.06 191 PRO A C 1
ATOM 1425 O O . PRO A 1 191 ? -16.714 -11.282 32.839 1.00 40.06 191 PRO A O 1
ATOM 1428 N N . GLY A 1 192 ? -14.829 -12.512 33.034 1.00 38.09 192 GLY A N 1
ATOM 1429 C CA . GLY A 1 192 ? -15.427 -13.669 33.693 1.00 38.09 192 GLY A CA 1
ATOM 1430 C C . GLY A 1 192 ? -15.584 -13.413 35.182 1.00 38.09 192 GLY A C 1
ATOM 1431 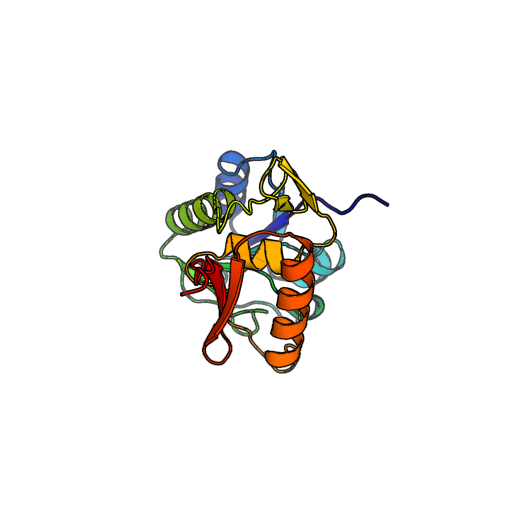O O . GLY A 1 192 ? -14.805 -12.588 35.718 1.00 38.09 192 GLY A O 1
#